Protein AF-A0A8J8W7G2-F1 (afdb_monomer_lite)

Radius of gyration: 25.81 Å; chains: 1; bounding box: 70×53×66 Å

Structure (mmCIF, N/CA/C/O backbone):
data_AF-A0A8J8W7G2-F1
#
_entry.id   AF-A0A8J8W7G2-F1
#
loop_
_atom_site.group_PDB
_atom_site.id
_atom_site.type_symbol
_atom_site.label_atom_id
_atom_site.label_alt_id
_atom_site.label_comp_id
_atom_site.label_asym_id
_atom_site.label_entity_id
_atom_site.label_seq_id
_atom_site.pdbx_PDB_ins_code
_atom_site.Cartn_x
_atom_site.Cartn_y
_atom_site.Cartn_z
_atom_site.occupancy
_atom_site.B_iso_or_equiv
_atom_site.auth_seq_id
_atom_site.auth_comp_id
_atom_site.auth_asym_id
_atom_site.auth_atom_id
_atom_site.pdbx_PDB_model_num
ATOM 1 N N . MET A 1 1 ? 2.367 -12.944 -8.851 1.00 74.00 1 MET A N 1
ATOM 2 C CA . MET A 1 1 ? 1.085 -13.677 -8.717 1.00 74.00 1 MET A CA 1
ATOM 3 C C . MET A 1 1 ? 1.177 -14.936 -7.858 1.00 74.00 1 MET A C 1
ATOM 5 O O . MET A 1 1 ? 0.351 -15.064 -6.970 1.00 74.00 1 MET A O 1
ATOM 9 N N . LEU A 1 2 ? 2.160 -15.832 -8.033 1.00 81.75 2 LEU A N 1
ATOM 10 C CA . LEU A 1 2 ? 2.243 -17.061 -7.218 1.00 81.75 2 LEU A CA 1
ATOM 11 C C . LEU A 1 2 ? 2.314 -16.793 -5.704 1.00 81.75 2 LEU A C 1
ATOM 13 O O . LEU A 1 2 ? 1.521 -17.356 -4.965 1.00 81.75 2 LEU A O 1
ATOM 17 N N . ARG A 1 3 ? 3.174 -15.864 -5.251 1.00 79.56 3 ARG A N 1
ATOM 18 C CA . ARG A 1 3 ? 3.248 -15.454 -3.830 1.00 79.56 3 ARG A CA 1
ATOM 19 C C . ARG A 1 3 ? 1.900 -14.967 -3.283 1.00 79.56 3 ARG A C 1
ATOM 21 O O . ARG A 1 3 ? 1.557 -15.299 -2.156 1.00 79.56 3 ARG A O 1
ATOM 28 N N . TYR A 1 4 ? 1.148 -14.224 -4.096 1.00 82.62 4 TYR A N 1
ATOM 29 C CA . TYR A 1 4 ? -0.191 -13.751 -3.748 1.00 82.62 4 TYR A CA 1
ATOM 30 C C . TYR A 1 4 ? -1.181 -14.914 -3.638 1.00 82.62 4 TYR A C 1
ATOM 32 O O . TYR A 1 4 ? -1.812 -15.071 -2.608 1.00 82.62 4 TYR A O 1
ATOM 40 N N . ILE A 1 5 ? -1.263 -15.793 -4.639 1.00 83.69 5 ILE A N 1
ATOM 41 C CA . ILE A 1 5 ? -2.170 -16.953 -4.603 1.00 83.69 5 ILE A CA 1
ATOM 42 C C . ILE A 1 5 ? -1.849 -17.871 -3.415 1.00 83.69 5 ILE A C 1
ATOM 44 O O . ILE A 1 5 ? -2.753 -18.277 -2.691 1.00 83.69 5 ILE A O 1
ATOM 48 N N . SER A 1 6 ? -0.567 -18.151 -3.169 1.00 83.19 6 SER A N 1
ATOM 49 C CA . SER A 1 6 ? -0.136 -18.976 -2.037 1.00 83.19 6 SER A CA 1
ATOM 50 C C . SER A 1 6 ? -0.456 -18.348 -0.682 1.00 83.19 6 SER A C 1
ATOM 52 O O . SER A 1 6 ? -0.625 -19.071 0.292 1.00 83.19 6 SER A O 1
ATOM 54 N N . SER A 1 7 ? -0.549 -17.019 -0.589 1.00 80.44 7 SER A N 1
ATOM 55 C CA . SER A 1 7 ? -0.945 -16.356 0.655 1.00 80.44 7 SER A CA 1
ATOM 56 C C . SER A 1 7 ? -2.459 -16.390 0.890 1.00 80.44 7 SER A C 1
ATOM 58 O O . SER A 1 7 ? -2.901 -16.152 2.015 1.00 80.44 7 SER A O 1
ATOM 60 N N . LEU A 1 8 ? -3.267 -16.738 -0.121 1.00 79.75 8 LEU A N 1
ATOM 61 C CA . LEU A 1 8 ? -4.722 -16.821 0.022 1.00 79.75 8 LEU A CA 1
ATOM 62 C C . LEU A 1 8 ? -5.191 -18.063 0.798 1.00 79.75 8 LEU A C 1
ATOM 64 O O . LEU A 1 8 ? -6.305 -18.088 1.314 1.00 79.75 8 LEU A O 1
ATOM 68 N N . THR A 1 9 ? -4.363 -19.100 0.934 1.00 77.50 9 THR A N 1
ATOM 69 C CA . THR A 1 9 ? -4.762 -20.339 1.628 1.00 77.50 9 THR A CA 1
ATOM 70 C C . THR A 1 9 ? -4.880 -20.174 3.143 1.00 77.50 9 THR A C 1
ATOM 72 O O . THR A 1 9 ? -5.393 -21.056 3.826 1.00 77.50 9 THR A O 1
ATOM 75 N N . ASN A 1 10 ? -4.397 -19.057 3.684 1.00 70.56 10 ASN A N 1
ATOM 76 C CA . ASN A 1 10 ? -4.404 -18.759 5.109 1.00 70.56 10 ASN A CA 1
ATOM 77 C C . ASN A 1 10 ? -4.874 -17.326 5.405 1.00 70.56 10 ASN A C 1
ATOM 79 O O . ASN A 1 10 ? -4.414 -16.752 6.385 1.00 70.56 10 ASN A O 1
ATOM 83 N N . VAL A 1 11 ? -5.750 -16.734 4.564 1.00 63.06 11 VAL A N 1
ATOM 84 C CA . VAL A 1 11 ? -6.289 -15.353 4.733 1.00 63.06 11 VAL A CA 1
ATOM 85 C C . VAL A 1 11 ? -6.659 -15.097 6.178 1.00 63.06 11 VAL A C 1
ATOM 87 O O . VAL A 1 11 ? -5.979 -14.301 6.796 1.00 63.06 11 VAL A O 1
ATOM 90 N N . ASP A 1 12 ? -7.528 -15.918 6.758 1.00 63.03 12 ASP A N 1
ATOM 91 C CA . ASP A 1 12 ? -8.027 -15.693 8.118 1.00 63.03 12 ASP A CA 1
ATOM 92 C C . ASP A 1 12 ? -7.066 -16.136 9.239 1.00 63.03 12 ASP A C 1
ATOM 94 O O . ASP A 1 12 ? -7.442 -16.145 10.408 1.00 63.03 12 ASP A O 1
ATOM 98 N N . SER A 1 13 ? -5.847 -16.601 8.931 1.00 70.31 13 SER A N 1
ATOM 99 C CA . SER A 1 13 ? -4.990 -17.226 9.947 1.00 70.31 13 SER A CA 1
ATOM 100 C C . SER A 1 13 ? -4.319 -16.236 10.892 1.00 70.31 13 SER A C 1
ATOM 102 O O . SER A 1 13 ? -3.787 -16.658 11.914 1.00 70.31 13 SER A O 1
ATOM 104 N N . LEU A 1 14 ? -4.268 -14.942 10.553 1.00 71.19 14 LEU A N 1
ATOM 105 C CA . LEU A 1 14 ? -3.536 -13.969 11.366 1.00 71.19 14 LEU A CA 1
ATOM 106 C C . LEU A 1 14 ? -4.230 -13.710 12.714 1.00 71.19 14 LEU A C 1
ATOM 108 O O . LEU A 1 14 ? -3.537 -13.440 13.693 1.00 71.19 14 LEU A O 1
ATOM 112 N N . PHE A 1 15 ? -5.558 -13.857 12.749 1.00 67.31 15 PHE A N 1
ATOM 113 C CA . PHE A 1 15 ? -6.417 -13.642 13.919 1.00 67.31 15 PHE A CA 1
ATOM 114 C C . PHE A 1 15 ? -7.232 -14.890 14.320 1.00 67.31 15 PHE A C 1
ATOM 116 O O . PHE A 1 15 ? -8.114 -14.784 15.161 1.00 67.31 15 PHE A O 1
ATOM 123 N N . LYS A 1 16 ? -6.972 -16.064 13.716 1.00 61.66 16 LYS A N 1
ATOM 124 C CA . LYS A 1 16 ? -7.722 -17.318 13.966 1.00 61.66 16 LYS A CA 1
ATOM 125 C C . LYS A 1 16 ? -7.473 -17.940 15.336 1.00 61.66 16 LYS A C 1
ATOM 127 O O . LYS A 1 16 ? -8.330 -18.663 15.832 1.00 61.66 16 LYS A O 1
ATOM 132 N N . ASP A 1 17 ? -6.300 -17.698 15.906 1.00 58.44 17 ASP A N 1
ATOM 133 C CA . ASP A 1 17 ? -5.993 -18.130 17.261 1.00 58.44 17 ASP A CA 1
ATOM 134 C C . ASP A 1 17 ? -6.433 -16.988 18.184 1.00 58.44 17 ASP A C 1
ATOM 136 O O . ASP A 1 17 ? -5.733 -15.982 18.285 1.00 58.44 17 ASP A O 1
ATOM 140 N N . ASP A 1 18 ? -7.609 -17.127 18.806 1.00 55.50 18 ASP A N 1
ATOM 141 C CA . ASP A 1 18 ? -8.331 -16.145 19.648 1.00 55.50 18 ASP A CA 1
ATOM 142 C C . ASP A 1 18 ? -7.548 -15.587 20.868 1.00 55.50 18 ASP A C 1
ATOM 144 O O . ASP A 1 18 ? -8.139 -15.090 21.828 1.00 55.50 18 ASP A O 1
ATOM 148 N N . GLN A 1 19 ? -6.218 -15.687 20.899 1.00 59.00 19 GLN A N 1
ATOM 149 C CA . GLN A 1 19 ? -5.414 -15.424 22.088 1.00 59.00 19 GLN A CA 1
ATOM 150 C C . GLN A 1 19 ? -4.416 -14.276 21.955 1.00 59.00 19 GLN A C 1
ATOM 152 O O . GLN A 1 19 ? -4.091 -13.684 22.983 1.00 59.00 19 GLN A O 1
ATOM 157 N N . GLU A 1 20 ? -3.964 -13.890 20.754 1.00 76.62 20 GLU A N 1
ATOM 158 C CA . GLU A 1 20 ? -2.945 -12.836 20.644 1.00 76.62 20 GLU A CA 1
ATOM 159 C C . GLU A 1 20 ? -3.136 -11.895 19.452 1.00 76.62 20 GLU A C 1
ATOM 161 O O . GLU A 1 20 ? -3.250 -12.294 18.294 1.00 76.62 20 GLU A O 1
ATOM 166 N N . VAL A 1 21 ? -3.098 -10.597 19.752 1.00 84.12 21 VAL A N 1
ATOM 167 C CA . VAL A 1 21 ? -3.022 -9.529 18.755 1.00 84.12 21 VAL A CA 1
ATOM 168 C C . VAL A 1 21 ? -1.706 -9.683 17.986 1.00 84.12 21 VAL A C 1
ATOM 170 O O . VAL A 1 21 ? -0.649 -9.755 18.619 1.00 84.12 21 VAL A O 1
ATOM 173 N N . PRO A 1 22 ? -1.707 -9.704 16.639 1.00 88.75 22 PRO A N 1
ATOM 174 C CA . PRO A 1 22 ? -0.470 -9.853 15.889 1.00 88.75 22 PRO A CA 1
ATOM 175 C C . PRO A 1 22 ? 0.461 -8.668 16.152 1.00 88.75 22 PRO A C 1
ATOM 177 O O . PRO A 1 22 ? 0.031 -7.515 16.248 1.00 88.75 22 PRO A O 1
ATOM 180 N N . SER A 1 23 ? 1.764 -8.943 16.212 1.00 90.81 23 SER A N 1
ATOM 181 C CA . SER A 1 23 ? 2.759 -7.875 16.199 1.00 90.81 23 SER A CA 1
ATOM 182 C C . SER A 1 23 ? 2.694 -7.115 14.874 1.00 90.81 23 SER A C 1
ATOM 184 O O . SER A 1 23 ? 2.345 -7.672 13.830 1.00 90.81 23 SER A O 1
ATOM 186 N N . ILE A 1 24 ? 3.100 -5.846 14.886 1.00 91.69 24 ILE A N 1
ATOM 187 C CA . ILE A 1 24 ? 3.126 -5.003 13.678 1.00 91.69 24 ILE A CA 1
ATOM 188 C C . ILE A 1 24 ? 3.994 -5.630 12.581 1.00 91.69 24 ILE A C 1
ATOM 190 O O . ILE A 1 24 ? 3.642 -5.587 11.408 1.00 91.69 24 ILE A O 1
ATOM 194 N N . LYS A 1 25 ? 5.103 -6.277 12.959 1.00 91.00 25 LYS A N 1
ATOM 195 C CA . LYS A 1 25 ? 5.962 -7.000 12.016 1.00 91.00 25 LYS A CA 1
ATOM 196 C C . LYS A 1 25 ? 5.215 -8.157 11.342 1.00 91.00 25 LYS A C 1
ATOM 198 O O . LYS A 1 25 ? 5.227 -8.244 10.119 1.00 91.00 25 LYS A O 1
ATOM 203 N N . LYS A 1 26 ? 4.525 -8.999 12.123 1.00 88.94 26 LYS A N 1
ATOM 204 C CA . LYS A 1 26 ? 3.733 -10.127 11.600 1.00 88.94 26 LYS A CA 1
ATOM 205 C C . LYS A 1 26 ? 2.594 -9.633 10.701 1.00 88.94 26 LYS A C 1
ATOM 207 O O . LYS A 1 26 ? 2.321 -10.234 9.664 1.00 88.94 26 LYS A O 1
ATOM 212 N N . TYR A 1 27 ? 1.965 -8.514 11.070 1.00 90.56 27 TYR A N 1
ATOM 213 C CA . TYR A 1 27 ? 0.969 -7.841 10.238 1.00 90.56 27 TYR A CA 1
ATOM 214 C C . TYR A 1 27 ? 1.554 -7.405 8.885 1.00 90.56 27 TYR A C 1
ATOM 216 O O . TYR A 1 27 ? 0.960 -7.681 7.844 1.00 90.56 27 TYR A O 1
ATOM 224 N N . TRP A 1 28 ? 2.744 -6.796 8.870 1.00 89.62 28 TRP A N 1
ATOM 225 C CA . TRP A 1 28 ? 3.383 -6.370 7.623 1.00 89.62 28 TRP A CA 1
ATOM 226 C C . TRP A 1 28 ? 3.789 -7.522 6.715 1.00 89.62 28 TRP A C 1
ATOM 228 O O . TRP A 1 28 ? 3.469 -7.494 5.527 1.00 89.62 28 TRP A O 1
ATOM 238 N N . GLU A 1 29 ? 4.415 -8.559 7.269 1.00 86.06 29 GLU A N 1
ATOM 239 C CA . GLU A 1 29 ? 4.773 -9.770 6.521 1.00 86.06 29 GLU A CA 1
ATOM 240 C C . GLU A 1 29 ? 3.536 -10.394 5.854 1.00 86.06 29 GLU A C 1
ATOM 242 O O . GLU A 1 29 ? 3.587 -10.846 4.705 1.00 86.06 29 GLU A O 1
ATOM 247 N N . ARG A 1 30 ? 2.391 -10.357 6.551 1.00 84.25 30 ARG A N 1
ATOM 248 C CA . ARG A 1 30 ? 1.102 -10.796 6.016 1.00 84.25 30 ARG A CA 1
ATOM 249 C C . ARG A 1 30 ? 0.599 -9.891 4.891 1.00 84.25 30 ARG A C 1
ATOM 251 O O . ARG A 1 30 ? 0.215 -10.405 3.837 1.00 84.25 30 ARG A O 1
ATOM 258 N N . ARG A 1 31 ? 0.575 -8.570 5.098 1.00 85.19 31 ARG A N 1
ATOM 259 C CA . ARG A 1 31 ? 0.054 -7.611 4.107 1.00 85.19 31 ARG A CA 1
ATOM 260 C C . ARG A 1 31 ? 0.871 -7.617 2.826 1.00 85.19 31 ARG A C 1
ATOM 262 O O . ARG A 1 31 ? 0.284 -7.637 1.754 1.00 85.19 31 ARG A O 1
ATOM 269 N N . GLU A 1 32 ? 2.195 -7.701 2.914 1.00 82.50 32 GLU A N 1
ATOM 270 C CA . GLU A 1 32 ? 3.053 -7.788 1.729 1.00 82.50 32 GLU A CA 1
ATOM 271 C C . GLU A 1 32 ? 2.744 -9.042 0.890 1.00 82.50 32 GLU A C 1
ATOM 273 O O . GLU A 1 32 ? 2.717 -8.990 -0.338 1.00 82.50 32 GLU A O 1
ATOM 278 N N . ALA A 1 33 ? 2.455 -10.174 1.540 1.00 77.56 33 ALA A N 1
ATOM 279 C CA . ALA A 1 33 ? 2.127 -11.420 0.850 1.00 77.56 33 ALA A CA 1
ATOM 280 C C . ALA A 1 33 ? 0.705 -11.437 0.262 1.00 77.56 33 ALA A C 1
ATOM 282 O O . ALA A 1 33 ? 0.481 -12.050 -0.782 1.00 77.56 33 ALA A O 1
ATOM 283 N N . THR A 1 34 ? -0.257 -10.788 0.921 1.00 73.94 34 THR A N 1
ATOM 284 C CA . THR A 1 34 ? -1.682 -10.726 0.520 1.00 73.94 34 THR A CA 1
ATOM 285 C C . THR A 1 34 ? -2.008 -9.502 -0.336 1.00 73.94 34 THR A C 1
ATOM 287 O O . THR A 1 34 ? -3.167 -9.228 -0.650 1.00 73.94 34 THR A O 1
ATOM 290 N N . ALA A 1 35 ? -0.980 -8.772 -0.760 1.00 70.81 35 ALA A N 1
ATOM 291 C CA . ALA A 1 35 ? -1.127 -7.550 -1.516 1.00 70.81 35 ALA A CA 1
ATOM 292 C C . ALA A 1 35 ? -1.608 -7.794 -2.952 1.00 70.81 35 ALA A C 1
ATOM 294 O O . ALA A 1 35 ? -0.829 -8.119 -3.852 1.00 70.81 35 ALA A O 1
ATOM 295 N N . GLY A 1 36 ? -2.898 -7.547 -3.197 1.00 83.81 36 GLY A N 1
ATOM 296 C CA . GLY A 1 36 ? -3.446 -7.461 -4.554 1.00 83.81 36 GLY A CA 1
ATOM 297 C C . GLY A 1 36 ? -2.798 -6.343 -5.385 1.00 83.81 36 GLY A C 1
ATOM 298 O O . GLY A 1 36 ? -2.762 -6.438 -6.611 1.00 83.81 36 GLY A O 1
ATOM 299 N N . ALA A 1 37 ? -2.212 -5.330 -4.735 1.00 88.69 37 ALA A N 1
ATOM 300 C CA . ALA A 1 37 ? -1.518 -4.225 -5.394 1.00 88.69 37 ALA A CA 1
ATOM 301 C C . ALA A 1 37 ? -0.353 -4.702 -6.278 1.00 88.69 37 ALA A C 1
ATOM 303 O O . ALA A 1 37 ? -0.220 -4.233 -7.403 1.00 88.69 37 ALA A O 1
ATOM 304 N N . PHE A 1 38 ? 0.424 -5.708 -5.854 1.00 89.25 38 PHE A N 1
ATOM 305 C CA . PHE A 1 38 ? 1.467 -6.290 -6.710 1.00 89.25 38 PHE A CA 1
ATOM 306 C C . PHE A 1 38 ? 0.901 -6.958 -7.967 1.00 89.25 38 PHE A C 1
ATOM 308 O O . PHE A 1 38 ? 1.566 -6.978 -9.002 1.00 89.25 38 PHE A O 1
ATOM 315 N N . CYS A 1 39 ? -0.317 -7.506 -7.904 1.00 90.62 39 CYS A N 1
ATOM 316 C CA . CYS A 1 39 ? -0.973 -8.053 -9.089 1.00 90.62 39 CYS A CA 1
ATOM 317 C C . CYS A 1 39 ? -1.369 -6.936 -10.060 1.00 90.62 39 CYS A C 1
ATOM 319 O O . CYS A 1 39 ? -1.166 -7.101 -11.256 1.00 90.62 39 CYS A O 1
ATOM 321 N N . VAL A 1 40 ? -1.849 -5.793 -9.557 1.00 92.50 40 VAL A N 1
ATOM 322 C CA . VAL A 1 40 ? -2.142 -4.606 -10.380 1.00 92.50 40 VAL A CA 1
ATOM 323 C C . VAL A 1 40 ? -0.860 -4.045 -10.998 1.00 92.50 40 VAL A C 1
ATOM 325 O O . VAL A 1 40 ? -0.793 -3.876 -12.212 1.00 92.50 40 VAL A O 1
ATOM 328 N N . ILE A 1 41 ? 0.195 -3.859 -10.202 1.00 93.44 41 ILE A N 1
ATOM 329 C CA . ILE A 1 41 ? 1.504 -3.373 -10.670 1.00 93.44 41 ILE A CA 1
ATOM 330 C C . ILE A 1 41 ? 2.067 -4.275 -11.777 1.00 93.44 41 ILE A C 1
ATOM 332 O O . ILE A 1 41 ? 2.587 -3.782 -12.774 1.00 93.44 41 ILE A O 1
ATOM 336 N N . ALA A 1 42 ? 1.904 -5.596 -11.663 1.00 92.69 42 ALA A N 1
ATOM 337 C CA . ALA A 1 42 ? 2.353 -6.539 -12.687 1.00 92.69 42 ALA A CA 1
ATOM 338 C C . ALA A 1 42 ? 1.641 -6.372 -14.045 1.00 92.69 42 ALA A C 1
ATOM 340 O O . ALA A 1 42 ? 2.146 -6.867 -15.050 1.00 92.69 42 ALA A O 1
ATOM 341 N N . THR A 1 43 ? 0.499 -5.675 -14.097 1.00 94.88 43 THR A N 1
ATOM 342 C CA . THR A 1 43 ? -0.228 -5.372 -15.344 1.00 94.88 43 THR A CA 1
ATOM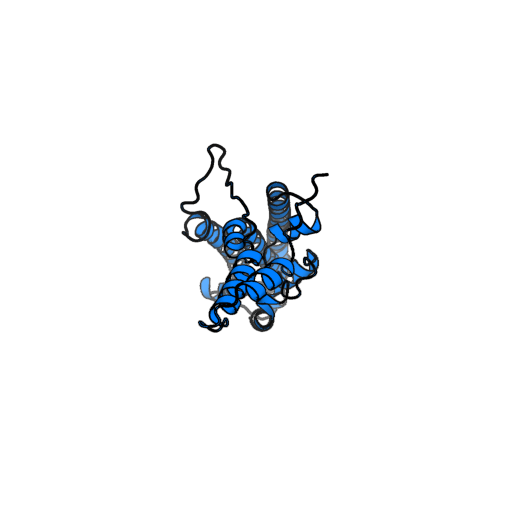 343 C C . THR A 1 43 ? 0.185 -4.053 -15.999 1.00 94.88 43 THR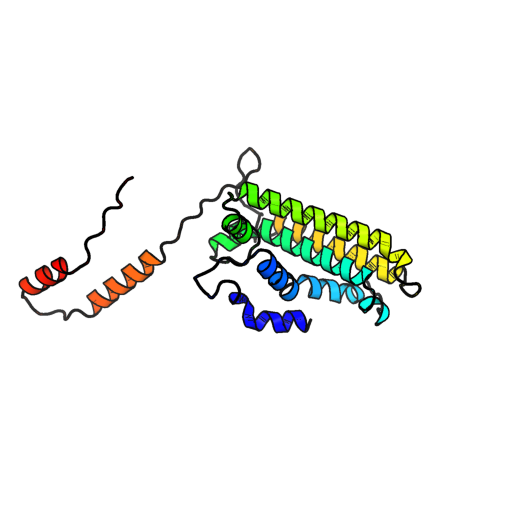 A C 1
ATOM 345 O O . THR A 1 43 ? -0.216 -3.798 -17.133 1.00 94.88 43 THR A O 1
ATOM 348 N N . ILE A 1 44 ? 1.020 -3.236 -15.343 1.00 96.50 44 ILE A N 1
ATOM 349 C CA . ILE A 1 44 ? 1.484 -1.944 -15.875 1.00 96.50 44 ILE A CA 1
ATOM 350 C C . ILE A 1 44 ? 2.099 -2.068 -17.279 1.00 96.50 44 ILE A C 1
ATOM 352 O O . ILE A 1 44 ? 1.713 -1.278 -18.139 1.00 96.50 44 ILE A O 1
ATOM 356 N N . PRO A 1 45 ? 2.987 -3.040 -17.579 1.00 95.62 45 PRO A N 1
ATOM 357 C CA . PRO A 1 45 ? 3.562 -3.154 -18.920 1.00 95.62 45 PRO A CA 1
ATOM 358 C C . PRO A 1 45 ? 2.497 -3.266 -20.015 1.00 95.62 45 PRO A C 1
ATOM 360 O O . PRO A 1 45 ? 2.553 -2.570 -21.024 1.00 95.62 45 PRO A O 1
ATOM 363 N N . PHE A 1 46 ? 1.456 -4.060 -19.754 1.00 95.75 46 PHE A N 1
ATOM 364 C CA . PHE A 1 46 ? 0.316 -4.204 -20.652 1.00 95.75 46 PHE A CA 1
ATOM 365 C C . PHE A 1 46 ? -0.505 -2.911 -20.754 1.00 95.75 46 PHE A C 1
ATOM 367 O O . PHE A 1 46 ? -0.824 -2.476 -21.857 1.00 95.75 46 PHE A O 1
ATOM 374 N N . ALA A 1 47 ? -0.816 -2.272 -19.622 1.00 95.75 47 ALA A N 1
ATOM 375 C CA . ALA A 1 47 ? -1.631 -1.055 -19.587 1.00 95.75 47 ALA A CA 1
ATOM 376 C C . ALA A 1 47 ? -0.973 0.139 -20.304 1.00 95.75 47 ALA A C 1
ATOM 378 O O . ALA A 1 47 ? -1.673 0.955 -20.901 1.00 95.75 47 ALA A O 1
ATOM 379 N N . TYR A 1 48 ? 0.359 0.231 -20.268 1.00 96.38 48 TYR A N 1
ATOM 380 C CA . TYR A 1 48 ? 1.126 1.313 -20.898 1.00 96.38 48 TYR A CA 1
ATOM 381 C C . TYR A 1 48 ? 1.753 0.917 -22.242 1.00 96.38 48 TYR A C 1
ATOM 383 O O . TYR A 1 48 ? 2.424 1.745 -22.857 1.00 96.38 48 TYR A O 1
ATOM 391 N N . GLY A 1 49 ? 1.540 -0.317 -22.710 1.00 96.44 49 GLY A N 1
ATOM 392 C CA . GLY A 1 49 ? 2.056 -0.798 -23.993 1.00 96.44 49 GLY A CA 1
ATOM 393 C C . GLY A 1 49 ? 3.584 -0.836 -24.064 1.00 96.44 49 GLY A C 1
ATOM 394 O O . GLY A 1 49 ? 4.153 -0.460 -25.087 1.00 96.44 49 GLY A O 1
ATOM 395 N N . VAL A 1 50 ? 4.247 -1.246 -22.979 1.00 96.06 50 VAL A N 1
ATOM 396 C CA . VAL A 1 50 ? 5.706 -1.410 -22.927 1.00 96.06 50 VAL A CA 1
ATOM 397 C C . VAL A 1 50 ? 6.079 -2.872 -22.732 1.00 96.06 50 VAL A C 1
ATOM 399 O O . VAL A 1 50 ? 5.470 -3.581 -21.932 1.00 96.06 50 VAL A O 1
ATOM 402 N N . ASP A 1 51 ? 7.126 -3.304 -23.427 1.00 93.69 51 ASP A N 1
ATOM 403 C CA . ASP A 1 51 ? 7.720 -4.617 -23.216 1.00 93.69 51 ASP A CA 1
ATOM 404 C C . ASP A 1 51 ? 8.731 -4.563 -22.070 1.00 93.69 51 ASP A C 1
ATOM 406 O O . ASP A 1 51 ? 9.490 -3.603 -21.918 1.00 93.69 51 ASP A O 1
ATOM 410 N N . VAL A 1 52 ? 8.738 -5.616 -21.258 1.00 92.50 52 VAL A N 1
ATOM 411 C CA . VAL A 1 52 ? 9.661 -5.773 -20.134 1.00 92.50 52 VAL A CA 1
ATOM 412 C C . VAL A 1 52 ? 10.427 -7.075 -20.277 1.00 92.50 52 VAL A C 1
ATOM 414 O O . VAL A 1 52 ? 9.864 -8.109 -20.634 1.00 92.50 52 VAL A O 1
ATOM 417 N N . ASP A 1 53 ? 11.717 -7.029 -19.970 1.00 89.62 53 ASP A N 1
ATOM 418 C CA . ASP A 1 53 ? 12.562 -8.212 -19.881 1.00 89.62 53 ASP A CA 1
ATOM 419 C C . ASP A 1 53 ? 12.880 -8.551 -18.416 1.00 89.62 53 ASP A C 1
ATOM 421 O O . ASP A 1 53 ? 12.466 -7.869 -17.473 1.00 89.62 53 ASP A O 1
ATOM 425 N N . LYS A 1 54 ? 13.634 -9.634 -18.215 1.00 88.50 54 LYS A N 1
ATOM 426 C CA . LYS A 1 54 ? 14.003 -10.101 -16.878 1.00 88.50 54 LYS A CA 1
ATOM 427 C C . LYS A 1 54 ? 14.838 -9.080 -16.089 1.00 88.50 54 LYS A C 1
ATOM 429 O O . LYS A 1 54 ? 14.704 -9.021 -14.872 1.00 88.50 54 LYS A O 1
ATOM 434 N N . SER A 1 55 ? 15.644 -8.248 -16.754 1.00 88.75 55 SER A N 1
ATOM 435 C CA . SER A 1 55 ? 16.493 -7.254 -16.083 1.00 88.75 55 SER A CA 1
ATOM 436 C C . SER A 1 55 ? 15.676 -6.203 -15.328 1.00 88.75 55 SER A C 1
ATOM 438 O O . SER A 1 55 ? 16.135 -5.696 -14.309 1.00 88.75 55 SER A O 1
ATOM 440 N N . VAL A 1 56 ? 14.438 -5.935 -15.760 1.00 91.69 56 VAL A N 1
ATOM 441 C CA . VAL A 1 56 ? 13.498 -5.059 -15.043 1.00 91.69 56 VAL A CA 1
ATOM 442 C C . VAL A 1 56 ? 13.064 -5.683 -13.716 1.00 91.69 56 VAL A C 1
ATOM 444 O O . VAL A 1 56 ? 13.009 -4.996 -12.701 1.00 91.69 56 VAL A O 1
ATOM 447 N N . TYR A 1 57 ? 12.773 -6.986 -13.717 1.00 87.44 57 TYR A N 1
ATOM 448 C CA . TYR A 1 57 ? 12.358 -7.730 -12.523 1.00 87.44 57 TYR A CA 1
ATOM 449 C C . TYR A 1 57 ? 13.502 -7.962 -11.541 1.00 87.44 57 TYR A C 1
ATOM 451 O O . TYR A 1 57 ? 13.283 -7.930 -10.333 1.00 87.44 57 TYR A O 1
ATOM 459 N N . ASP A 1 58 ? 14.707 -8.182 -12.061 1.00 90.56 58 ASP A N 1
ATOM 460 C CA . ASP A 1 58 ? 15.907 -8.396 -11.255 1.00 90.56 58 ASP A CA 1
ATOM 461 C C . ASP A 1 58 ? 16.484 -7.063 -10.718 1.00 90.56 58 ASP A C 1
ATOM 463 O O . ASP A 1 58 ? 17.406 -7.076 -9.901 1.00 90.56 58 ASP A O 1
ATOM 467 N N . ASN A 1 59 ? 15.948 -5.906 -11.138 1.00 93.69 59 ASN A N 1
ATOM 468 C CA . ASN A 1 59 ? 16.395 -4.594 -10.675 1.00 93.69 59 ASN A CA 1
ATOM 469 C C . ASN A 1 59 ? 15.867 -4.293 -9.252 1.00 93.69 59 ASN A C 1
ATOM 471 O O . ASN A 1 59 ? 14.659 -4.119 -9.059 1.00 93.69 59 ASN A O 1
ATOM 475 N N . PRO A 1 60 ? 16.752 -4.146 -8.248 1.00 94.94 60 PRO A N 1
ATOM 476 C CA . PRO A 1 60 ? 16.335 -3.941 -6.862 1.00 94.94 60 PRO A CA 1
ATOM 477 C C . PRO A 1 60 ? 15.653 -2.587 -6.629 1.00 94.94 60 PRO A C 1
ATOM 479 O O . PRO A 1 60 ? 14.739 -2.497 -5.815 1.00 94.94 60 PRO A O 1
ATOM 482 N N . VAL A 1 61 ? 16.040 -1.532 -7.353 1.00 96.44 61 VAL A N 1
ATOM 483 C CA . VAL A 1 61 ? 15.408 -0.208 -7.221 1.00 96.44 61 VAL A CA 1
ATOM 484 C C . VAL A 1 61 ? 13.983 -0.237 -7.769 1.00 96.44 61 VAL A C 1
ATOM 486 O O . VAL A 1 61 ? 13.082 0.372 -7.192 1.00 96.44 61 VAL A O 1
ATOM 489 N N . MET A 1 62 ? 13.764 -0.996 -8.843 1.00 95.44 62 MET A N 1
ATOM 490 C CA . MET A 1 62 ? 12.431 -1.232 -9.384 1.00 95.44 62 MET A CA 1
ATOM 491 C C . MET A 1 62 ? 11.557 -2.022 -8.396 1.00 95.44 62 MET A C 1
ATOM 493 O O . MET A 1 62 ? 10.403 -1.660 -8.167 1.00 95.44 62 MET A O 1
ATOM 497 N N . TYR A 1 63 ? 12.116 -3.044 -7.740 1.00 94.25 63 TYR A N 1
ATOM 498 C CA . TYR A 1 63 ? 11.412 -3.757 -6.673 1.00 94.25 63 TYR A CA 1
ATOM 499 C C . TYR A 1 63 ? 11.013 -2.832 -5.515 1.00 94.25 63 TYR A C 1
ATOM 501 O O . TYR A 1 63 ? 9.863 -2.872 -5.074 1.00 94.25 63 TYR A O 1
ATOM 509 N N . GLU A 1 64 ? 11.920 -1.965 -5.052 1.00 96.00 64 GLU A N 1
ATOM 510 C CA . GLU A 1 64 ? 11.617 -1.004 -3.986 1.00 96.00 64 GLU A CA 1
ATOM 511 C C . GLU A 1 64 ? 10.524 -0.009 -4.392 1.00 96.00 64 GLU A C 1
ATOM 513 O O . GLU A 1 64 ? 9.628 0.259 -3.588 1.00 96.00 64 GLU A O 1
ATOM 518 N N . LEU A 1 65 ? 10.519 0.464 -5.647 1.00 96.38 65 LEU A N 1
ATOM 519 C CA . LEU A 1 65 ? 9.433 1.292 -6.182 1.00 96.38 65 LEU A CA 1
ATOM 520 C C . LEU A 1 65 ? 8.079 0.582 -6.019 1.00 96.38 65 LEU A C 1
ATOM 522 O O . LEU A 1 65 ? 7.133 1.151 -5.469 1.00 96.38 65 LEU A O 1
ATOM 526 N N . TRP A 1 66 ? 7.987 -0.674 -6.464 1.00 95.12 66 TRP A N 1
ATOM 527 C CA . TRP A 1 66 ? 6.753 -1.457 -6.386 1.00 95.12 66 TRP A CA 1
ATOM 528 C C . TRP A 1 66 ? 6.337 -1.748 -4.947 1.00 95.12 66 TRP A C 1
ATOM 530 O O . TRP A 1 66 ? 5.154 -1.660 -4.615 1.00 95.12 66 TRP A O 1
ATOM 540 N N . ARG A 1 67 ? 7.303 -2.081 -4.085 1.00 94.31 67 ARG A N 1
ATOM 541 C CA . ARG A 1 67 ? 7.064 -2.364 -2.670 1.00 94.31 67 ARG A CA 1
ATOM 542 C C . ARG A 1 67 ? 6.504 -1.135 -1.964 1.00 94.31 67 ARG A C 1
ATOM 544 O O . ARG A 1 67 ? 5.477 -1.251 -1.300 1.00 94.31 67 ARG A O 1
ATOM 551 N N . HIS A 1 68 ? 7.117 0.032 -2.157 1.00 95.56 68 HIS A N 1
ATOM 552 C CA . HIS A 1 68 ? 6.642 1.288 -1.584 1.00 95.56 68 HIS A CA 1
ATOM 553 C C . HIS A 1 68 ? 5.254 1.678 -2.108 1.00 95.56 68 HIS A C 1
ATOM 555 O O . HIS A 1 68 ? 4.381 2.041 -1.319 1.00 95.56 68 HIS A O 1
ATOM 561 N N . ALA A 1 69 ? 5.003 1.534 -3.414 1.00 95.31 69 ALA A N 1
ATOM 562 C CA . ALA A 1 69 ? 3.684 1.788 -3.999 1.00 95.31 69 ALA A CA 1
ATOM 563 C C . ALA A 1 69 ? 2.607 0.856 -3.418 1.00 95.31 69 ALA A C 1
ATOM 565 O O . ALA A 1 69 ? 1.533 1.305 -3.017 1.00 95.31 69 ALA A O 1
ATOM 566 N N . SER A 1 70 ? 2.912 -0.439 -3.311 1.00 93.94 70 SER A N 1
ATOM 567 C CA . SER A 1 70 ? 2.027 -1.437 -2.710 1.00 93.94 70 SER A CA 1
ATOM 568 C C . SER A 1 70 ? 1.726 -1.114 -1.243 1.00 93.94 70 SER A C 1
ATOM 570 O O . SER A 1 70 ? 0.559 -1.054 -0.851 1.00 93.94 70 SER A O 1
ATOM 572 N N . SER A 1 71 ? 2.748 -0.838 -0.427 1.00 93.94 71 SER A N 1
ATOM 573 C CA . SER A 1 71 ? 2.567 -0.445 0.976 1.00 93.94 71 SER A CA 1
ATOM 574 C C . SER A 1 71 ? 1.723 0.821 1.110 1.00 93.94 71 SER A C 1
ATOM 576 O O . SER A 1 71 ? 0.823 0.867 1.948 1.00 93.94 71 SER A O 1
ATOM 578 N N . PHE A 1 72 ? 1.953 1.824 0.256 1.00 94.75 72 PHE A N 1
ATOM 579 C CA . PHE A 1 72 ? 1.175 3.061 0.243 1.00 94.75 72 PHE A CA 1
ATOM 580 C C . PHE A 1 72 ? -0.317 2.793 0.008 1.00 94.75 72 PHE A C 1
ATOM 582 O O . PHE A 1 72 ? -1.174 3.300 0.739 1.00 94.75 72 PHE A O 1
ATOM 589 N N . VAL A 1 73 ? -0.629 1.957 -0.986 1.00 94.50 73 VAL A N 1
ATOM 590 C CA . VAL A 1 73 ? -1.994 1.511 -1.292 1.00 94.50 73 VAL A CA 1
ATOM 591 C C . VAL A 1 73 ? -2.592 0.788 -0.082 1.00 94.50 73 VAL A C 1
ATOM 593 O O . VAL A 1 73 ? -3.700 1.104 0.341 1.00 94.50 73 VAL A O 1
ATOM 596 N N . HIS A 1 74 ? -1.858 -0.134 0.536 1.00 93.12 74 HIS A N 1
ATOM 597 C CA . HIS A 1 74 ? -2.369 -0.911 1.665 1.00 93.12 74 HIS A CA 1
ATOM 598 C C . HIS A 1 74 ? -2.631 -0.084 2.920 1.00 93.12 74 HIS A C 1
ATOM 600 O O . HIS A 1 74 ? -3.709 -0.203 3.497 1.00 93.12 74 HIS A O 1
ATOM 606 N N . ILE A 1 75 ? -1.690 0.772 3.316 1.00 95.38 75 ILE A N 1
ATOM 607 C CA . ILE A 1 75 ? -1.853 1.660 4.472 1.00 95.38 75 ILE A CA 1
ATOM 608 C C . ILE A 1 75 ? -3.036 2.604 4.242 1.00 95.38 75 ILE A C 1
ATOM 610 O O . ILE A 1 75 ? -3.889 2.753 5.116 1.00 95.38 75 ILE A O 1
ATOM 614 N N . SER A 1 76 ? -3.123 3.209 3.052 1.00 95.06 76 SER A N 1
ATOM 615 C CA . SER A 1 76 ? -4.247 4.086 2.708 1.00 95.06 76 SER A CA 1
ATOM 616 C C . SER A 1 76 ? -5.575 3.336 2.761 1.00 95.06 76 SER A C 1
ATOM 618 O O . SER A 1 76 ? -6.554 3.852 3.297 1.00 95.06 76 SER A O 1
ATOM 620 N N . ASN A 1 77 ? -5.610 2.107 2.236 1.00 94.38 77 ASN A N 1
ATOM 621 C CA . ASN A 1 77 ? -6.803 1.275 2.269 1.00 94.38 77 ASN A CA 1
ATOM 622 C C . ASN A 1 77 ? -7.231 1.002 3.708 1.00 94.38 77 ASN A C 1
ATOM 624 O O . ASN A 1 77 ? -8.378 1.296 4.014 1.00 94.38 77 ASN A O 1
ATOM 628 N N . ASP A 1 78 ? -6.316 0.566 4.578 1.00 94.94 78 ASP A N 1
ATOM 629 C CA . ASP A 1 78 ? -6.602 0.291 5.991 1.00 94.94 78 ASP A CA 1
ATOM 630 C C . ASP A 1 78 ? -7.204 1.515 6.689 1.00 94.94 78 ASP A C 1
ATOM 632 O O . ASP A 1 78 ? -8.190 1.407 7.419 1.00 94.94 78 ASP A O 1
ATOM 636 N N . MET A 1 79 ? -6.653 2.703 6.431 1.00 94.94 79 MET A N 1
ATOM 637 C CA . MET A 1 79 ? -7.163 3.952 6.997 1.00 94.94 79 MET A CA 1
ATOM 638 C C . MET A 1 79 ? -8.573 4.290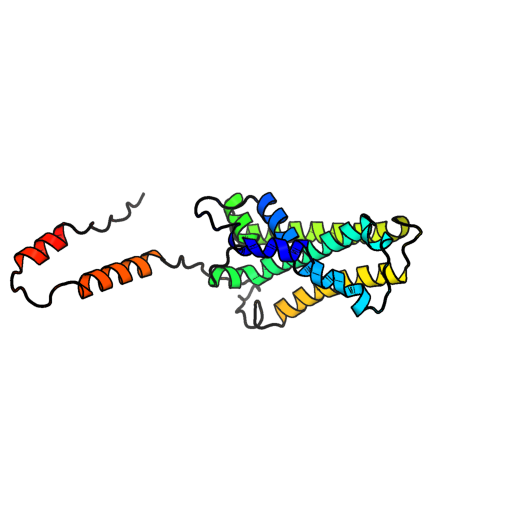 6.489 1.00 94.94 79 MET A C 1
ATOM 640 O O . MET A 1 79 ? -9.440 4.669 7.279 1.00 94.94 79 MET A O 1
ATOM 644 N N . PHE A 1 80 ? -8.832 4.154 5.184 1.00 93.44 80 PHE A N 1
ATOM 645 C CA . PHE A 1 80 ? -10.145 4.454 4.600 1.00 93.44 80 PHE A CA 1
ATOM 646 C C . PHE A 1 80 ? -11.204 3.405 4.951 1.00 93.44 80 PHE A C 1
ATOM 648 O O . PHE A 1 80 ? -12.376 3.746 5.138 1.00 93.44 80 PHE A O 1
ATOM 655 N N . SER A 1 81 ? -10.808 2.137 5.033 1.00 93.44 81 SER A N 1
ATOM 656 C CA . SER A 1 81 ? -11.701 1.000 5.218 1.00 93.44 81 SER A CA 1
ATOM 657 C C . SER A 1 81 ? -12.003 0.702 6.681 1.00 93.44 81 SER A C 1
ATOM 659 O O . SER A 1 81 ? -13.049 0.105 6.938 1.00 93.44 81 SER A O 1
ATOM 661 N N . PHE A 1 82 ? -11.171 1.159 7.628 1.00 92.81 82 PHE A N 1
ATOM 662 C CA . PHE A 1 82 ? -11.233 0.761 9.040 1.00 92.81 82 PHE A CA 1
ATOM 663 C C . PHE A 1 82 ? -12.645 0.787 9.629 1.00 92.81 82 PHE A C 1
ATOM 665 O O . PHE A 1 82 ? -13.096 -0.200 10.201 1.00 92.81 82 PHE A O 1
ATOM 672 N N . ARG A 1 83 ? -13.386 1.889 9.448 1.00 89.81 83 ARG A N 1
ATOM 673 C CA . ARG A 1 83 ? -14.757 2.003 9.970 1.00 89.81 83 ARG A CA 1
ATOM 674 C C . ARG A 1 83 ? -15.670 0.909 9.417 1.00 89.81 83 ARG A C 1
ATOM 676 O O . ARG A 1 83 ? -16.462 0.354 10.164 1.00 89.81 83 ARG A O 1
ATOM 683 N N . LYS A 1 84 ? -15.604 0.640 8.111 1.00 90.00 84 LYS A N 1
ATOM 684 C CA . LYS A 1 84 ? -16.411 -0.400 7.460 1.00 90.00 84 LYS A CA 1
ATOM 685 C C . LYS A 1 84 ? -15.983 -1.775 7.958 1.00 90.00 84 LYS A C 1
ATOM 687 O O . LYS A 1 84 ? -16.831 -2.564 8.339 1.00 90.00 84 LYS A O 1
ATOM 692 N N . GLU A 1 85 ? -14.683 -2.050 7.949 1.00 90.38 85 GLU A N 1
ATOM 693 C CA . GLU A 1 85 ? -14.132 -3.359 8.313 1.00 90.38 85 GLU A CA 1
ATOM 694 C C . GLU A 1 85 ? -14.456 -3.721 9.756 1.00 90.38 85 GLU A C 1
ATOM 696 O O . GLU A 1 85 ? -14.934 -4.817 10.019 1.00 90.38 85 GLU A O 1
ATOM 701 N N . LEU A 1 86 ? -14.340 -2.759 10.666 1.00 86.38 86 LEU A N 1
ATOM 702 C CA . LEU A 1 86 ? -14.710 -2.950 12.058 1.00 86.38 86 LEU A CA 1
ATOM 703 C C . LEU A 1 86 ? -16.205 -3.249 12.252 1.00 86.38 86 LEU A C 1
ATOM 705 O O . LEU A 1 86 ? -16.556 -4.046 13.114 1.00 86.38 86 LEU A O 1
ATOM 709 N N . MET A 1 87 ? -17.090 -2.621 11.470 1.00 84.38 87 MET A N 1
ATOM 710 C CA . MET A 1 87 ? -18.537 -2.886 11.533 1.00 84.38 87 MET A CA 1
ATOM 711 C C . MET A 1 87 ? -18.921 -4.259 10.966 1.00 84.38 87 MET A C 1
ATOM 713 O O . MET A 1 87 ? -19.996 -4.760 11.289 1.00 84.38 87 MET A O 1
ATOM 717 N N . ASP A 1 88 ? -18.046 -4.841 10.146 1.00 85.88 88 ASP A N 1
ATOM 718 C CA . ASP A 1 88 ? -18.215 -6.147 9.509 1.00 85.88 88 ASP A CA 1
ATOM 719 C C . ASP A 1 88 ? -17.392 -7.250 10.210 1.00 85.88 88 ASP A C 1
ATOM 721 O O . ASP A 1 88 ? -17.204 -8.321 9.634 1.00 85.88 88 ASP A O 1
ATOM 725 N N . ASP A 1 89 ? -16.864 -6.991 11.415 1.00 81.38 89 ASP A N 1
ATOM 726 C CA . ASP A 1 89 ? -15.997 -7.910 12.173 1.00 81.38 89 ASP A CA 1
ATOM 727 C C . ASP A 1 89 ? -14.740 -8.370 11.394 1.00 81.38 89 ASP A C 1
ATOM 729 O O . ASP A 1 89 ? -14.238 -9.482 11.562 1.00 81.38 89 ASP A O 1
ATOM 733 N N . GLN A 1 90 ? -14.204 -7.502 10.529 1.00 83.88 90 GLN A N 1
ATOM 734 C CA . GLN A 1 90 ? -12.972 -7.729 9.772 1.00 83.88 90 GLN A CA 1
ATOM 735 C C . GLN A 1 90 ? -11.796 -7.032 10.467 1.00 83.88 90 GLN A C 1
ATOM 737 O O . GLN A 1 90 ? -11.622 -5.819 10.369 1.00 83.88 90 GLN A O 1
ATOM 742 N N . TYR A 1 91 ? -10.977 -7.806 11.181 1.00 79.06 91 TYR A N 1
ATOM 743 C CA . TYR A 1 91 ? -9.919 -7.268 12.049 1.00 79.06 91 TYR A CA 1
ATOM 744 C C . TYR A 1 91 ? -8.529 -7.197 11.398 1.00 79.06 91 TYR A C 1
ATOM 746 O O . TYR A 1 91 ? -7.599 -6.672 12.011 1.00 79.06 91 TYR A O 1
ATOM 754 N N . GLU A 1 92 ? -8.380 -7.663 10.153 1.00 86.38 92 GLU A N 1
ATOM 755 C CA . GLU A 1 92 ? -7.119 -7.631 9.397 1.00 86.38 92 GLU A CA 1
ATOM 756 C C . GLU A 1 92 ? -6.776 -6.235 8.862 1.00 86.38 92 GLU A C 1
ATOM 758 O O . GLU A 1 92 ? -6.683 -6.009 7.657 1.00 86.38 92 GLU A O 1
ATOM 763 N N . ASN A 1 93 ? -6.579 -5.295 9.783 1.00 92.06 93 ASN A N 1
ATOM 764 C CA . ASN A 1 93 ? -6.353 -3.886 9.501 1.00 92.06 93 ASN A CA 1
ATOM 765 C C . ASN A 1 93 ? -5.252 -3.324 10.416 1.00 92.06 93 ASN A C 1
ATOM 767 O O . ASN A 1 93 ? -5.155 -3.675 11.595 1.00 92.06 93 ASN A O 1
ATOM 771 N N . LEU A 1 94 ? -4.434 -2.410 9.895 1.00 94.81 94 LEU A N 1
ATOM 772 C CA . LEU A 1 94 ? -3.338 -1.790 10.635 1.00 94.81 94 LEU A CA 1
ATOM 773 C C . LEU A 1 94 ? -3.814 -1.028 11.878 1.00 94.81 94 LEU A C 1
ATOM 775 O O . LEU A 1 94 ? -3.159 -1.063 12.918 1.00 94.81 94 LEU A O 1
ATOM 779 N N . ILE A 1 95 ? -4.934 -0.315 11.781 1.00 95.25 95 ILE A N 1
ATOM 780 C CA . ILE A 1 95 ? -5.424 0.572 12.839 1.00 95.25 95 ILE A CA 1
ATOM 781 C C . ILE A 1 95 ? -5.725 -0.185 14.144 1.00 95.25 95 ILE A C 1
ATOM 783 O O . ILE A 1 95 ? -5.148 0.195 15.168 1.00 95.25 95 ILE A O 1
ATOM 787 N N . PRO A 1 96 ? -6.536 -1.263 14.168 1.00 92.38 96 PRO A N 1
ATOM 788 C CA . PRO A 1 96 ? -6.755 -2.030 15.391 1.00 92.38 96 PRO A CA 1
ATOM 789 C C . PRO A 1 96 ? -5.471 -2.705 15.893 1.00 92.38 96 PRO A C 1
ATOM 791 O O . PRO A 1 96 ? -5.250 -2.740 17.103 1.00 92.38 96 PRO A O 1
ATOM 794 N N . VAL A 1 97 ? -4.576 -3.153 15.002 1.00 93.25 97 VAL A N 1
ATOM 795 C CA . VAL A 1 97 ? -3.261 -3.697 15.393 1.00 93.25 97 VAL A CA 1
ATOM 796 C C . VAL A 1 97 ? -2.441 -2.657 16.161 1.00 93.25 97 VAL A C 1
ATOM 798 O O . VAL A 1 97 ? -1.907 -2.967 17.227 1.00 93.25 97 VAL A O 1
ATOM 801 N N . LEU A 1 98 ? -2.379 -1.412 15.679 1.00 95.75 98 LEU A N 1
ATOM 802 C CA . LEU A 1 98 ? -1.680 -0.316 16.358 1.00 95.75 98 LEU A CA 1
ATOM 803 C C . LEU A 1 98 ? -2.340 0.063 17.685 1.00 95.75 98 LEU A C 1
ATOM 805 O O . LEU A 1 98 ? -1.637 0.271 18.674 1.00 95.75 98 LEU A O 1
ATOM 809 N N . MET A 1 99 ? -3.672 0.150 17.713 1.00 94.25 99 MET A N 1
ATOM 810 C CA . MET A 1 99 ? -4.426 0.468 18.929 1.00 94.25 99 MET A CA 1
ATOM 811 C C . MET A 1 99 ? -4.125 -0.528 20.045 1.00 94.25 99 MET A C 1
ATOM 813 O O . MET A 1 99 ? -3.831 -0.120 21.167 1.00 94.25 99 MET A O 1
ATOM 817 N N . LEU A 1 100 ? -4.157 -1.820 19.723 1.00 91.94 100 LEU A N 1
ATOM 818 C CA . LEU A 1 100 ? -4.012 -2.894 20.697 1.00 91.94 100 LEU A CA 1
ATOM 819 C C . LEU A 1 100 ? -2.553 -3.121 21.124 1.00 91.94 100 LEU A C 1
ATOM 821 O O . LEU A 1 100 ? -2.305 -3.311 22.310 1.00 91.94 100 LEU A O 1
ATOM 825 N N . ASN A 1 101 ? -1.580 -3.032 20.207 1.00 93.69 101 ASN A N 1
ATOM 826 C CA . ASN A 1 101 ? -0.158 -3.193 20.553 1.00 93.69 101 ASN A CA 1
ATOM 827 C C . ASN A 1 101 ? 0.391 -2.026 21.394 1.00 93.69 101 ASN A C 1
ATOM 829 O O . ASN A 1 101 ? 1.308 -2.226 22.187 1.00 93.69 101 ASN A O 1
ATOM 833 N N . TYR A 1 102 ? -0.132 -0.807 21.215 1.00 94.94 102 TYR A N 1
ATOM 834 C CA . TYR A 1 102 ? 0.377 0.389 21.899 1.00 94.94 102 TYR A CA 1
ATOM 835 C C . TYR A 1 102 ? -0.561 0.963 22.965 1.00 94.94 102 TYR A C 1
ATOM 837 O O . TYR A 1 102 ? -0.209 1.964 23.587 1.00 94.94 102 TYR A O 1
ATOM 845 N N . ASN A 1 103 ? -1.737 0.365 23.175 1.00 94.62 103 ASN A N 1
ATOM 846 C CA . ASN A 1 103 ? -2.782 0.881 24.063 1.00 94.62 103 ASN A CA 1
ATOM 847 C C . ASN A 1 103 ? -3.131 2.359 23.779 1.00 94.62 103 ASN A C 1
ATOM 849 O O . ASN A 1 103 ? -3.121 3.217 24.664 1.00 94.62 103 ASN A O 1
ATOM 853 N N . ILE A 1 104 ? -3.401 2.666 22.509 1.00 95.38 104 ILE A N 1
ATOM 854 C CA . ILE A 1 104 ? -3.714 4.018 22.024 1.00 95.38 104 ILE A CA 1
ATOM 855 C C . ILE A 1 104 ? -5.114 4.080 21.415 1.00 95.38 104 ILE A C 1
ATOM 857 O O . ILE A 1 104 ? -5.648 3.090 20.919 1.00 95.38 104 ILE A O 1
ATOM 861 N N . ASN A 1 105 ? -5.711 5.273 21.412 1.00 92.50 105 ASN A N 1
ATOM 862 C CA . ASN A 1 105 ? -7.008 5.484 20.771 1.00 92.50 105 ASN A CA 1
ATOM 863 C C . ASN A 1 105 ? -6.900 5.527 19.232 1.00 92.50 105 ASN A C 1
ATOM 865 O O . ASN A 1 105 ? -5.821 5.715 18.664 1.00 92.50 105 ASN A O 1
ATOM 869 N N . CYS A 1 106 ? -8.051 5.410 18.562 1.00 91.81 106 CYS A N 1
ATOM 870 C CA . CYS A 1 106 ? -8.158 5.408 17.101 1.00 91.81 106 CYS A CA 1
ATOM 871 C C . CYS A 1 106 ? -7.516 6.639 16.443 1.00 91.81 106 CYS A C 1
ATOM 873 O O . CYS A 1 106 ? -6.821 6.498 15.443 1.00 91.81 106 CYS A O 1
ATOM 875 N N . ASN A 1 107 ? -7.695 7.843 16.995 1.00 92.12 107 ASN A N 1
ATOM 876 C CA . ASN A 1 107 ? -7.140 9.060 16.394 1.00 92.12 107 ASN A CA 1
ATOM 877 C C . ASN A 1 107 ? -5.607 9.061 16.417 1.00 92.12 107 ASN A C 1
ATOM 879 O O . ASN A 1 107 ? -4.976 9.499 15.455 1.00 92.12 107 ASN A O 1
ATOM 883 N N . VAL A 1 108 ? -4.996 8.565 17.495 1.00 96.38 108 VAL A N 1
ATOM 884 C CA . VAL A 1 108 ? -3.535 8.422 17.589 1.00 96.38 108 VAL A CA 1
ATOM 885 C C . VAL A 1 108 ? -3.044 7.302 16.664 1.00 96.38 108 VAL A C 1
ATOM 887 O O . VAL A 1 108 ? -2.022 7.463 16.001 1.00 96.38 108 VAL A O 1
ATOM 890 N N . ALA A 1 109 ? -3.781 6.194 16.555 1.00 96.50 109 ALA A N 1
ATOM 891 C CA . ALA A 1 109 ? -3.450 5.111 15.629 1.00 96.50 109 ALA A CA 1
ATOM 892 C C . ALA A 1 109 ? -3.535 5.549 14.154 1.00 96.50 109 ALA A C 1
ATOM 894 O O . ALA A 1 109 ? -2.636 5.235 13.379 1.00 96.50 109 ALA A O 1
ATOM 895 N N . MET A 1 110 ? -4.544 6.343 13.781 1.00 96.12 110 MET A N 1
ATOM 896 C CA . MET A 1 110 ? -4.671 6.944 12.445 1.00 96.12 110 MET A CA 1
ATOM 897 C C . MET A 1 110 ? -3.490 7.859 12.110 1.00 96.12 110 MET A C 1
ATOM 899 O O . MET A 1 110 ? -2.957 7.792 11.006 1.00 96.12 110 MET A O 1
ATOM 903 N N . GLN A 1 111 ? -3.040 8.677 13.068 1.00 97.12 111 GLN A N 1
ATOM 904 C CA . GLN A 1 111 ? -1.851 9.520 12.892 1.00 97.12 111 GLN A CA 1
ATOM 905 C C . GLN A 1 111 ? -0.584 8.680 12.688 1.00 97.12 111 GLN A C 1
ATOM 907 O O . GLN A 1 111 ? 0.199 8.972 11.791 1.00 97.12 111 GLN A O 1
ATOM 912 N N . LYS A 1 112 ? -0.414 7.582 13.436 1.00 97.94 112 LYS A N 1
ATOM 913 C CA . LYS A 1 112 ? 0.697 6.641 13.210 1.00 97.94 112 LYS A CA 1
ATOM 914 C C . LYS A 1 112 ? 0.618 5.950 11.846 1.00 97.94 112 LYS A C 1
ATOM 916 O O . LYS A 1 112 ? 1.640 5.806 11.183 1.00 97.94 112 LYS A O 1
ATOM 921 N N . GLY A 1 113 ? -0.578 5.550 11.410 1.00 97.44 113 GLY A N 1
ATOM 922 C CA . GLY A 1 113 ? -0.807 5.030 10.058 1.00 97.44 113 GLY A CA 1
ATOM 923 C C . GLY A 1 113 ? -0.382 6.037 8.987 1.00 97.44 113 GLY A C 1
ATOM 924 O O . GLY A 1 113 ? 0.358 5.690 8.070 1.00 97.44 113 GLY A O 1
ATOM 925 N N . TYR A 1 114 ? -0.752 7.307 9.162 1.00 97.31 114 TYR A N 1
ATOM 926 C CA . TYR A 1 114 ? -0.306 8.396 8.295 1.00 97.31 114 TYR A CA 1
ATOM 927 C C . TYR A 1 114 ? 1.219 8.588 8.319 1.00 97.31 114 TYR A C 1
ATOM 929 O O . TYR A 1 114 ? 1.825 8.816 7.274 1.00 97.31 114 TYR A O 1
ATOM 937 N N . ASP A 1 115 ? 1.868 8.450 9.476 1.00 98.12 115 ASP A N 1
ATOM 938 C CA . ASP A 1 115 ? 3.327 8.518 9.566 1.00 98.12 115 ASP A CA 1
ATOM 939 C C . ASP A 1 115 ? 4.002 7.410 8.745 1.00 98.12 115 ASP A C 1
ATOM 941 O O . ASP A 1 115 ? 4.943 7.702 8.005 1.00 98.12 115 ASP A O 1
ATOM 945 N N . PHE A 1 116 ? 3.494 6.172 8.803 1.00 97.19 116 PHE A N 1
ATOM 946 C CA . PHE A 1 116 ? 3.967 5.088 7.935 1.00 97.19 116 PHE A CA 1
ATOM 947 C C . PHE A 1 116 ? 3.722 5.395 6.459 1.00 97.19 116 PHE A C 1
ATOM 949 O O . PHE A 1 116 ? 4.626 5.232 5.645 1.00 97.19 116 PHE A O 1
ATOM 956 N N . LEU A 1 117 ? 2.547 5.926 6.113 1.00 95.81 117 LEU A N 1
ATOM 957 C CA . LEU A 1 117 ? 2.234 6.313 4.739 1.00 95.81 117 LEU A CA 1
ATOM 958 C C . LEU A 1 117 ? 3.232 7.344 4.187 1.00 95.81 117 LEU A C 1
ATOM 960 O O . LEU A 1 117 ? 3.658 7.246 3.037 1.00 95.81 117 LEU A O 1
ATOM 964 N N . ARG A 1 118 ? 3.653 8.314 5.013 1.00 97.56 118 ARG A N 1
ATOM 965 C CA . ARG A 1 118 ? 4.685 9.294 4.634 1.00 97.56 118 ARG A CA 1
ATOM 966 C C . ARG A 1 118 ? 6.043 8.644 4.392 1.00 97.56 118 ARG A C 1
ATOM 968 O O . ARG A 1 118 ? 6.739 9.065 3.472 1.00 97.56 118 ARG A O 1
ATOM 975 N N . ILE A 1 119 ? 6.421 7.646 5.191 1.00 97.56 119 ILE A N 1
ATOM 976 C CA . ILE A 1 119 ? 7.665 6.891 4.980 1.00 97.56 119 ILE A CA 1
ATOM 977 C C . ILE A 1 119 ? 7.624 6.194 3.619 1.00 97.56 119 ILE A C 1
ATOM 979 O O . ILE A 1 119 ? 8.573 6.319 2.848 1.00 97.56 119 ILE A O 1
ATOM 983 N N . GLU A 1 120 ? 6.510 5.544 3.278 1.00 96.06 120 GLU A N 1
ATOM 984 C CA . GLU A 1 120 ? 6.356 4.889 1.975 1.00 96.06 120 GLU A CA 1
ATOM 985 C C . GLU A 1 120 ? 6.364 5.894 0.812 1.00 96.06 120 GLU A C 1
ATOM 987 O O . GLU A 1 120 ? 6.981 5.634 -0.217 1.00 96.06 120 GLU A O 1
ATOM 992 N N . ALA A 1 121 ? 5.768 7.080 0.980 1.00 95.94 121 ALA A N 1
ATOM 993 C CA . ALA A 1 121 ? 5.822 8.145 -0.025 1.00 95.94 121 ALA A CA 1
ATOM 994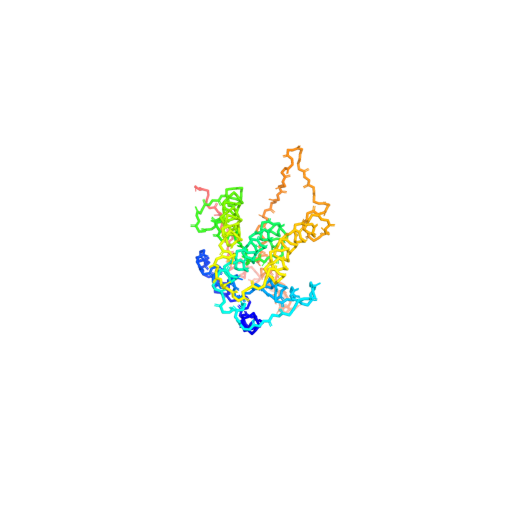 C C . ALA A 1 121 ? 7.248 8.686 -0.244 1.00 95.94 121 ALA A C 1
ATOM 996 O O . ALA A 1 121 ? 7.651 8.953 -1.378 1.00 95.94 121 ALA A O 1
ATOM 997 N N . ILE A 1 122 ? 8.028 8.840 0.833 1.00 97.81 122 ILE A N 1
ATOM 998 C CA . ILE A 1 122 ? 9.446 9.215 0.748 1.00 97.81 122 ILE A CA 1
ATOM 999 C C . ILE A 1 122 ? 10.232 8.119 0.031 1.00 97.81 122 ILE A C 1
ATOM 1001 O O . ILE A 1 122 ? 11.005 8.428 -0.871 1.00 97.81 122 ILE A O 1
ATOM 1005 N N . GLY A 1 123 ? 10.007 6.858 0.398 1.00 97.31 123 GLY A N 1
ATOM 1006 C CA . GLY A 1 123 ? 10.638 5.708 -0.235 1.00 97.31 123 GLY A CA 1
ATOM 1007 C C . GLY A 1 123 ? 10.365 5.636 -1.733 1.00 97.31 123 GLY A C 1
ATOM 1008 O O . GLY A 1 123 ? 11.303 5.540 -2.516 1.00 97.31 123 GLY A O 1
ATOM 1009 N N . LEU A 1 124 ? 9.106 5.823 -2.144 1.00 95.81 124 LEU A N 1
ATOM 1010 C CA . LEU A 1 124 ? 8.722 5.890 -3.554 1.00 95.81 124 LEU A CA 1
ATOM 1011 C C . LEU A 1 124 ? 9.510 6.975 -4.304 1.00 95.81 124 LEU A C 1
ATOM 1013 O O . LEU A 1 124 ? 10.050 6.720 -5.378 1.00 95.81 124 LEU A O 1
ATOM 1017 N N . ARG A 1 125 ? 9.623 8.178 -3.723 1.00 96.88 125 ARG A N 1
ATOM 1018 C CA . ARG A 1 125 ? 10.396 9.281 -4.313 1.00 96.88 125 ARG A CA 1
ATOM 1019 C C . ARG A 1 125 ? 11.882 8.943 -4.440 1.00 96.88 125 ARG A C 1
ATOM 1021 O O . ARG A 1 125 ? 12.465 9.200 -5.488 1.00 96.88 125 ARG A O 1
ATOM 1028 N N . LEU A 1 126 ? 12.480 8.353 -3.408 1.00 97.69 126 LEU A N 1
ATOM 1029 C CA . LEU A 1 126 ? 13.886 7.949 -3.439 1.00 97.69 126 LEU A CA 1
ATOM 1030 C C . LEU A 1 126 ? 14.135 6.859 -4.487 1.00 97.69 126 LEU A C 1
ATOM 1032 O O . LEU A 1 126 ? 15.106 6.949 -5.234 1.00 97.69 126 LEU A O 1
ATOM 1036 N N . SER A 1 127 ? 13.237 5.879 -4.616 1.00 96.88 127 SER A N 1
ATOM 1037 C CA . SER A 1 127 ? 13.320 4.874 -5.680 1.00 96.88 127 SER A CA 1
ATOM 1038 C C . SER A 1 127 ? 13.296 5.527 -7.063 1.00 96.88 127 SER A C 1
ATOM 1040 O O . SER A 1 127 ? 14.117 5.183 -7.906 1.00 96.88 127 SER A O 1
ATOM 1042 N N . ILE A 1 128 ? 12.424 6.516 -7.289 1.00 95.81 128 ILE A N 1
ATOM 1043 C CA . ILE A 1 128 ? 12.363 7.267 -8.555 1.00 95.81 128 ILE A CA 1
ATOM 1044 C C . ILE A 1 128 ? 13.685 7.981 -8.851 1.00 95.81 128 ILE A C 1
ATOM 1046 O O . ILE A 1 128 ? 14.179 7.908 -9.974 1.00 95.81 128 ILE A O 1
ATOM 1050 N N . GLU A 1 129 ? 14.267 8.649 -7.855 1.00 95.94 129 GLU A N 1
ATOM 1051 C CA . GLU A 1 129 ? 15.546 9.356 -7.991 1.00 95.94 129 GLU A CA 1
ATOM 1052 C C . GLU A 1 129 ? 16.710 8.396 -8.301 1.00 95.94 129 GLU A C 1
ATOM 1054 O O . GLU A 1 129 ? 17.629 8.755 -9.035 1.00 95.94 129 GLU A O 1
ATOM 1059 N N . MET A 1 130 ? 16.654 7.162 -7.791 1.00 95.06 130 MET A N 1
ATOM 1060 C CA . MET A 1 130 ? 17.678 6.132 -8.000 1.00 95.06 130 MET A CA 1
ATOM 1061 C C . MET A 1 130 ? 17.501 5.325 -9.294 1.00 95.06 130 MET A C 1
ATOM 1063 O O . MET A 1 130 ? 18.458 4.707 -9.759 1.00 95.06 130 MET A O 1
ATOM 1067 N N . LEU A 1 131 ? 16.305 5.296 -9.891 1.00 92.38 131 LEU A N 1
ATOM 1068 C CA . LEU A 1 131 ? 16.029 4.474 -11.077 1.00 92.38 131 LEU A CA 1
ATOM 1069 C C . LEU A 1 131 ? 16.981 4.746 -12.256 1.00 92.38 131 LEU A C 1
ATOM 1071 O O . LEU A 1 131 ? 17.488 3.767 -12.809 1.00 92.38 131 LEU A O 1
ATOM 1075 N N . PRO A 1 132 ? 17.290 6.004 -12.637 1.00 89.62 132 PRO A N 1
ATOM 1076 C CA . PRO A 1 132 ? 18.170 6.285 -13.773 1.00 89.62 132 PRO A CA 1
ATOM 1077 C C . PRO A 1 132 ? 19.585 5.708 -13.639 1.00 89.62 132 PRO A C 1
ATOM 1079 O O . PRO A 1 132 ? 20.212 5.414 -14.650 1.00 89.62 132 PRO A O 1
ATOM 1082 N N . SER A 1 133 ? 20.091 5.542 -12.413 1.00 88.56 133 SER A N 1
ATOM 1083 C CA . SER A 1 133 ? 21.422 4.982 -12.136 1.00 88.56 133 SER A CA 1
ATOM 1084 C C . SER A 1 133 ? 21.392 3.505 -11.729 1.00 88.56 133 SER A C 1
ATOM 1086 O O . SER A 1 133 ? 22.443 2.912 -11.501 1.00 88.56 133 SER A O 1
ATOM 1088 N N . SER A 1 134 ? 20.205 2.902 -11.633 1.00 86.31 134 SER A N 1
ATOM 1089 C CA . SER A 1 134 ? 20.026 1.537 -11.123 1.00 86.31 134 SER A CA 1
ATOM 1090 C C . SER A 1 134 ? 20.384 0.436 -12.126 1.00 86.31 134 SER A C 1
ATOM 1092 O O . SER A 1 134 ? 20.692 -0.680 -11.714 1.00 86.31 134 SER A O 1
ATOM 1094 N N . SER A 1 135 ? 20.325 0.725 -13.429 1.00 79.75 135 SER A N 1
ATOM 1095 C CA . SER A 1 135 ? 20.758 -0.182 -14.494 1.00 79.75 135 SER A CA 1
ATOM 1096 C C . SER A 1 135 ? 20.920 0.568 -15.815 1.00 79.75 135 SER A C 1
ATOM 1098 O O . SER A 1 135 ? 20.030 1.320 -16.210 1.00 79.75 135 SER A O 1
ATOM 1100 N N . GLU A 1 136 ? 22.000 0.288 -16.546 1.00 75.62 136 GLU A N 1
ATOM 1101 C CA . GLU A 1 136 ? 22.205 0.784 -17.916 1.00 75.62 136 GLU A CA 1
ATOM 1102 C C . GLU A 1 136 ? 21.190 0.199 -18.916 1.00 75.62 136 GLU A C 1
ATOM 1104 O O . GLU A 1 136 ? 20.943 0.787 -19.966 1.00 75.62 136 GLU A O 1
ATOM 1109 N N . THR A 1 137 ? 20.577 -0.947 -18.596 1.00 77.81 137 THR A N 1
ATOM 1110 C CA . THR A 1 137 ? 19.630 -1.644 -19.485 1.00 77.81 137 THR A CA 1
ATOM 1111 C C . THR A 1 137 ? 18.194 -1.143 -19.366 1.00 77.81 137 THR A C 1
ATOM 1113 O O . THR A 1 137 ? 17.347 -1.505 -20.184 1.00 77.81 137 THR A O 1
ATOM 1116 N N . LEU A 1 138 ? 17.880 -0.331 -18.352 1.00 85.56 138 LEU A N 1
ATOM 1117 C CA . LEU A 1 138 ? 16.506 0.068 -18.081 1.00 85.56 138 LEU A CA 1
ATOM 1118 C C . LEU A 1 138 ? 16.071 1.190 -19.031 1.00 85.56 138 LEU A C 1
ATOM 1120 O O . LEU A 1 138 ? 16.469 2.346 -18.895 1.00 85.56 138 LEU A O 1
ATOM 1124 N N . SER A 1 139 ? 15.213 0.851 -19.993 1.00 90.31 139 SER A N 1
ATOM 1125 C CA . SER A 1 139 ? 14.656 1.827 -20.932 1.00 90.31 139 SER A CA 1
ATOM 1126 C C . SER A 1 139 ? 13.878 2.938 -20.204 1.00 90.31 139 SER A C 1
ATOM 1128 O O . SER A 1 139 ? 13.028 2.633 -19.359 1.00 90.31 139 SER A O 1
ATOM 1130 N N . PRO A 1 140 ? 14.051 4.221 -20.584 1.00 91.56 140 PRO A N 1
ATOM 1131 C CA . PRO A 1 140 ? 13.256 5.322 -20.043 1.00 91.56 140 PRO A CA 1
ATOM 1132 C C . PRO A 1 140 ? 11.743 5.121 -20.191 1.00 91.56 140 PRO A C 1
ATOM 1134 O O . PRO A 1 140 ? 10.982 5.552 -19.328 1.00 91.56 140 PRO A O 1
ATOM 1137 N N . ALA A 1 141 ? 11.291 4.457 -21.261 1.00 94.06 141 ALA A N 1
ATOM 1138 C CA . ALA A 1 141 ? 9.871 4.170 -21.468 1.00 94.06 141 ALA A CA 1
ATOM 1139 C C . ALA A 1 141 ? 9.322 3.226 -20.386 1.00 94.06 141 ALA A C 1
ATOM 1141 O O . ALA A 1 141 ? 8.262 3.492 -19.820 1.00 94.06 141 ALA A O 1
ATOM 1142 N N . VAL A 1 142 ? 10.078 2.177 -20.048 1.00 94.94 142 VAL A N 1
ATOM 1143 C CA . VAL A 1 142 ? 9.719 1.206 -19.005 1.00 94.94 142 VAL A CA 1
ATOM 1144 C C . VAL A 1 142 ? 9.718 1.870 -17.631 1.00 94.94 142 VAL A C 1
ATOM 1146 O O . VAL A 1 142 ? 8.737 1.752 -16.897 1.00 94.94 142 VAL A O 1
ATOM 1149 N N . SER A 1 143 ? 10.769 2.628 -17.301 1.00 94.56 143 SER A N 1
ATOM 1150 C CA . SER A 1 143 ? 10.836 3.384 -16.044 1.00 94.56 143 SER A CA 1
ATOM 1151 C C . SER A 1 143 ? 9.641 4.319 -15.896 1.00 94.56 143 SER A C 1
ATOM 1153 O O . SER A 1 143 ? 8.947 4.287 -14.885 1.00 94.56 143 SER A O 1
ATOM 1155 N N . ASN A 1 144 ? 9.345 5.112 -16.928 1.00 95.69 144 ASN A N 1
ATOM 1156 C CA . ASN A 1 144 ? 8.230 6.053 -16.901 1.00 95.69 144 ASN A CA 1
ATOM 1157 C C . ASN A 1 144 ? 6.872 5.354 -16.767 1.00 95.69 144 ASN A C 1
ATOM 1159 O O . ASN A 1 144 ? 6.008 5.867 -16.055 1.00 95.69 144 ASN A O 1
ATOM 1163 N N . ALA A 1 145 ? 6.683 4.200 -17.415 1.00 97.00 145 ALA A N 1
ATOM 1164 C CA . ALA A 1 145 ? 5.466 3.406 -17.283 1.00 97.00 145 ALA A CA 1
ATOM 1165 C C . ALA A 1 145 ? 5.263 2.929 -15.839 1.00 97.00 145 ALA A C 1
ATOM 1167 O O . ALA A 1 145 ? 4.192 3.138 -15.276 1.00 97.00 145 ALA A O 1
ATOM 1168 N N . PHE A 1 146 ? 6.294 2.366 -15.200 1.00 97.00 146 PHE A N 1
ATOM 1169 C CA . PHE A 1 146 ? 6.197 1.922 -13.806 1.00 97.00 146 PHE A CA 1
ATOM 1170 C C . PHE A 1 146 ? 6.028 3.063 -12.815 1.00 9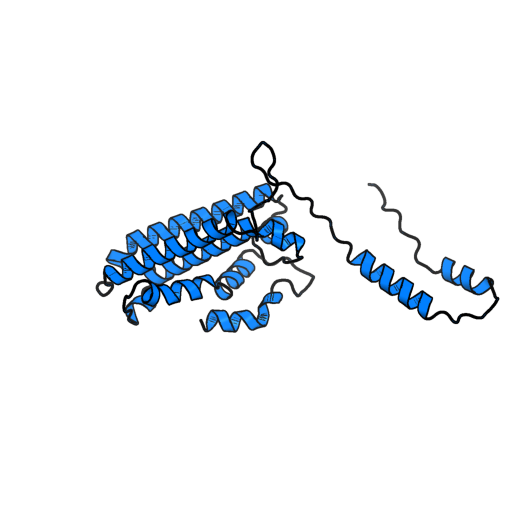7.00 146 PHE A C 1
ATOM 1172 O O . PHE A 1 146 ? 5.214 2.939 -11.901 1.00 97.00 146 PHE A O 1
ATOM 1179 N N . ILE A 1 147 ? 6.734 4.177 -13.007 1.00 96.69 147 ILE A N 1
ATOM 1180 C CA . ILE A 1 147 ? 6.570 5.365 -12.167 1.00 96.69 147 ILE A CA 1
ATOM 1181 C C . ILE A 1 147 ? 5.113 5.831 -12.229 1.00 96.69 147 ILE A C 1
ATOM 1183 O O . ILE A 1 147 ? 4.458 5.920 -11.193 1.00 96.69 147 ILE A O 1
ATOM 1187 N N . ARG A 1 148 ? 4.580 6.064 -13.436 1.00 96.88 148 ARG A N 1
ATOM 1188 C CA . ARG A 1 148 ? 3.190 6.510 -13.621 1.00 96.88 148 ARG A CA 1
ATOM 1189 C C . ARG A 1 148 ? 2.191 5.495 -13.085 1.00 96.88 148 ARG A C 1
ATOM 1191 O O . ARG A 1 148 ? 1.348 5.871 -12.285 1.00 96.88 148 ARG A O 1
ATOM 1198 N N . GLY A 1 149 ? 2.338 4.218 -13.428 1.00 96.94 149 GLY A N 1
ATOM 1199 C CA . GLY A 1 149 ? 1.411 3.176 -12.992 1.00 96.94 149 GLY A CA 1
ATOM 1200 C C . GLY A 1 149 ? 1.370 2.992 -11.475 1.00 96.94 149 GLY A C 1
ATOM 1201 O O . GLY A 1 149 ? 0.303 2.735 -10.918 1.00 96.94 149 GLY A O 1
ATOM 1202 N N . CYS A 1 150 ? 2.495 3.179 -10.777 1.00 96.25 150 CYS A N 1
ATOM 1203 C CA . CYS A 1 150 ? 2.520 3.169 -9.313 1.00 96.25 150 CYS A CA 1
ATOM 1204 C C . CYS A 1 150 ? 1.747 4.355 -8.716 1.00 96.25 150 CYS A C 1
ATOM 1206 O O . CYS A 1 150 ? 0.972 4.164 -7.776 1.00 96.25 150 CYS A O 1
ATOM 1208 N N . PHE A 1 151 ? 1.916 5.562 -9.269 1.00 94.00 151 PHE A N 1
ATOM 1209 C CA . PHE A 1 151 ? 1.140 6.732 -8.845 1.00 94.00 151 PHE A CA 1
ATOM 1210 C C . PHE A 1 151 ? -0.345 6.585 -9.169 1.00 94.00 151 PHE A C 1
ATOM 1212 O O . PHE A 1 151 ? -1.172 6.845 -8.298 1.00 94.00 151 PHE A O 1
ATOM 1219 N N . ASP A 1 152 ? -0.680 6.121 -10.372 1.00 94.44 152 ASP A N 1
ATOM 1220 C CA . ASP A 1 152 ? -2.059 5.913 -10.808 1.00 94.44 152 ASP A CA 1
ATOM 1221 C C . ASP A 1 152 ? -2.744 4.881 -9.903 1.00 94.44 152 ASP A C 1
ATOM 1223 O O . ASP A 1 152 ? -3.815 5.157 -9.380 1.00 94.44 152 ASP A O 1
ATOM 1227 N N . THR A 1 153 ? -2.076 3.775 -9.549 1.00 92.75 153 THR A N 1
ATOM 1228 C CA . THR A 1 153 ? -2.620 2.784 -8.596 1.00 92.75 153 THR A CA 1
ATOM 1229 C C . THR A 1 153 ? -2.935 3.400 -7.222 1.00 92.75 153 THR A C 1
ATOM 1231 O O . THR A 1 153 ? -3.979 3.116 -6.628 1.00 92.75 153 THR A O 1
ATOM 1234 N N . ALA A 1 154 ? -2.049 4.252 -6.695 1.00 89.25 154 ALA A N 1
ATOM 1235 C CA . ALA A 1 154 ? -2.267 4.932 -5.418 1.00 89.25 154 ALA A CA 1
ATOM 1236 C C . ALA A 1 154 ? -3.407 5.965 -5.494 1.00 89.25 154 ALA A C 1
ATOM 1238 O O . ALA A 1 154 ? -4.263 6.025 -4.604 1.00 89.25 154 ALA A O 1
ATOM 1239 N N . MET A 1 155 ? -3.439 6.755 -6.568 1.00 90.06 155 MET A N 1
ATOM 1240 C CA . MET A 1 155 ? -4.466 7.765 -6.816 1.00 90.06 155 MET A CA 1
ATOM 1241 C C . MET A 1 155 ? -5.836 7.139 -7.062 1.00 90.06 155 MET A C 1
ATOM 1243 O O . MET A 1 155 ? -6.830 7.627 -6.522 1.00 90.06 155 MET A O 1
ATOM 1247 N N . ASP A 1 156 ? -5.892 6.036 -7.802 1.00 91.00 156 ASP A N 1
ATOM 1248 C CA . ASP A 1 156 ? -7.111 5.292 -8.097 1.00 91.00 156 ASP A CA 1
ATOM 1249 C C . ASP A 1 156 ? -7.744 4.746 -6.823 1.00 91.00 156 ASP A C 1
ATOM 1251 O O . ASP A 1 156 ? -8.955 4.883 -6.634 1.00 91.00 156 ASP A O 1
ATOM 1255 N N . LEU A 1 157 ? -6.944 4.202 -5.897 1.00 91.75 157 LEU A N 1
ATOM 1256 C CA . LEU A 1 157 ? -7.458 3.783 -4.596 1.00 91.75 157 LEU A CA 1
ATOM 1257 C C . LEU A 1 157 ? -8.084 4.960 -3.844 1.00 91.75 157 LEU A C 1
ATOM 1259 O O . LEU A 1 157 ? -9.183 4.816 -3.298 1.00 91.75 157 LEU A O 1
ATOM 1263 N N . ALA A 1 158 ? -7.400 6.105 -3.779 1.00 88.94 158 ALA A N 1
ATOM 1264 C CA . ALA A 1 158 ? -7.921 7.277 -3.086 1.00 88.94 158 ALA A CA 1
ATOM 1265 C C . ALA A 1 158 ? -9.223 7.751 -3.748 1.00 88.94 158 ALA A C 1
ATOM 1267 O O . ALA A 1 158 ? -10.259 7.852 -3.087 1.00 88.94 158 ALA A O 1
ATOM 1268 N N . HIS A 1 159 ? -9.207 7.949 -5.066 1.00 90.62 159 HIS A N 1
ATOM 1269 C CA . HIS A 1 159 ? -10.373 8.364 -5.835 1.00 90.62 159 HIS A CA 1
ATOM 1270 C C . HIS A 1 159 ? -11.550 7.406 -5.627 1.00 90.62 159 HIS A C 1
ATOM 1272 O O . HIS A 1 159 ? -12.649 7.849 -5.291 1.00 90.62 159 HIS A O 1
ATOM 1278 N N . TRP A 1 160 ? -11.334 6.096 -5.747 1.00 91.31 160 TRP A N 1
ATOM 1279 C CA . TRP A 1 160 ? -12.358 5.078 -5.522 1.00 91.31 160 TRP A CA 1
ATOM 1280 C C . TRP A 1 160 ? -12.872 5.064 -4.077 1.00 91.31 160 TRP A C 1
ATOM 1282 O O . TRP A 1 160 ? -14.073 4.919 -3.853 1.00 91.31 160 TRP A O 1
ATOM 1292 N N . SER A 1 161 ? -12.002 5.286 -3.090 1.00 91.31 161 SER A N 1
ATOM 1293 C CA . SER A 1 161 ? -12.382 5.317 -1.671 1.00 91.31 161 SER A CA 1
ATOM 1294 C C . SER A 1 161 ? -13.291 6.503 -1.329 1.00 91.31 161 SER A C 1
ATOM 1296 O O . SER A 1 161 ? -14.230 6.352 -0.542 1.00 91.31 161 SER A O 1
ATOM 1298 N N . TYR A 1 162 ? -13.052 7.669 -1.941 1.00 86.31 162 TYR A N 1
ATOM 1299 C CA . TYR A 1 162 ? -13.865 8.875 -1.744 1.00 86.31 162 TYR A CA 1
ATOM 1300 C C . TYR A 1 162 ? -15.127 8.916 -2.620 1.00 86.31 162 TYR A C 1
ATOM 1302 O O . TYR A 1 162 ? -16.175 9.373 -2.160 1.00 86.31 162 TYR A O 1
ATOM 1310 N N . SER A 1 163 ? -15.045 8.454 -3.870 1.00 86.31 163 SER A N 1
ATOM 1311 C CA . SER A 1 163 ? -16.150 8.506 -4.844 1.00 86.31 163 SER A CA 1
ATOM 1312 C C . SER A 1 163 ? -17.069 7.279 -4.799 1.00 86.31 163 SER A C 1
ATOM 1314 O O . SER A 1 163 ? -18.232 7.350 -5.212 1.00 86.31 163 SER A O 1
ATOM 1316 N N . GLY A 1 164 ? -16.575 6.152 -4.288 1.00 84.19 164 GLY A N 1
ATOM 1317 C CA . GLY A 1 164 ? -17.310 4.903 -4.150 1.00 84.19 164 GLY A CA 1
ATOM 1318 C C . GLY A 1 164 ? -18.153 4.852 -2.878 1.00 84.19 164 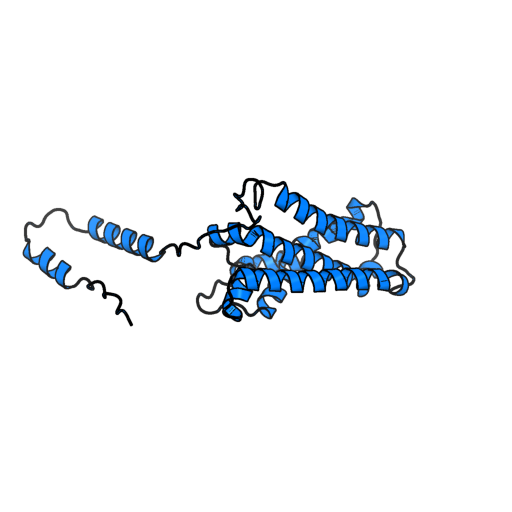GLY A C 1
ATOM 1319 O O . GLY A 1 164 ? -17.772 5.362 -1.826 1.00 84.19 164 GLY A O 1
ATOM 1320 N N . ALA A 1 165 ? -19.299 4.167 -2.951 1.00 82.00 165 ALA A N 1
ATOM 1321 C CA . ALA A 1 165 ? -20.209 3.955 -1.815 1.00 82.00 165 ALA A CA 1
ATOM 1322 C C . ALA A 1 165 ? -19.620 3.077 -0.693 1.00 82.00 165 ALA A C 1
ATOM 1324 O O . ALA A 1 165 ? -20.220 2.964 0.371 1.00 82.00 165 ALA A O 1
ATOM 1325 N N . ARG A 1 166 ? -18.467 2.436 -0.927 1.00 84.94 166 ARG A N 1
ATOM 1326 C CA . ARG A 1 166 ? -17.933 1.396 -0.042 1.00 84.94 166 ARG A CA 1
ATOM 1327 C C . ARG A 1 166 ? -17.403 1.933 1.289 1.00 84.94 166 ARG A C 1
ATOM 1329 O O . ARG A 1 166 ? -17.576 1.261 2.299 1.00 84.94 166 ARG A O 1
ATOM 1336 N N . TYR A 1 167 ? -16.758 3.103 1.301 1.00 86.81 167 TYR A N 1
ATOM 1337 C CA . TYR A 1 167 ? -16.060 3.601 2.497 1.00 86.81 167 TYR A CA 1
ATOM 1338 C C . TYR A 1 167 ? -16.550 4.973 2.959 1.00 86.81 167 TYR A C 1
ATOM 1340 O O . TYR A 1 167 ? -17.075 5.103 4.073 1.00 86.81 167 TYR A O 1
ATOM 1348 N N . LEU A 1 168 ? -16.376 6.000 2.118 1.00 83.88 168 LEU A N 1
ATOM 1349 C CA . LEU A 1 168 ? -16.514 7.395 2.548 1.00 83.88 168 LEU A CA 1
ATOM 1350 C C . LEU A 1 168 ? -17.686 8.140 1.904 1.00 83.88 168 LEU A C 1
ATOM 1352 O O . LEU A 1 168 ? -18.174 9.109 2.494 1.00 83.88 168 LEU A O 1
ATOM 1356 N N . LYS A 1 169 ? -18.172 7.719 0.730 1.00 81.62 169 LYS A N 1
ATOM 1357 C CA . LYS A 1 169 ? -19.321 8.376 0.094 1.00 81.62 169 LYS A CA 1
ATOM 1358 C C . LYS A 1 169 ? -20.575 8.217 0.948 1.00 81.62 169 LYS A C 1
ATOM 1360 O O . LYS A 1 169 ? -20.934 7.117 1.352 1.00 81.62 169 LYS A O 1
ATOM 1365 N N . GLY A 1 170 ? -21.247 9.337 1.208 1.00 78.88 170 GLY A N 1
ATOM 1366 C CA . GLY A 1 170 ? -22.444 9.378 2.051 1.00 78.88 170 GLY A CA 1
ATOM 1367 C C . GLY A 1 170 ? -22.170 9.202 3.548 1.00 78.88 170 GLY A C 1
ATOM 1368 O O . GLY A 1 170 ? -23.115 9.200 4.334 1.00 78.88 170 GLY A O 1
ATOM 1369 N N . CYS A 1 171 ? -20.904 9.085 3.970 1.00 80.31 171 CYS A N 1
ATOM 1370 C CA . CYS A 1 171 ? -20.569 9.046 5.387 1.00 80.31 171 CYS A CA 1
ATOM 1371 C C . CYS A 1 171 ? -20.870 10.411 6.019 1.00 80.31 171 CYS A C 1
ATOM 1373 O O . CYS A 1 171 ? -20.359 11.435 5.558 1.00 80.31 171 CYS A O 1
ATOM 1375 N N . LYS A 1 172 ? -21.691 10.427 7.076 1.00 81.44 172 LYS A N 1
ATOM 1376 C CA . LYS A 1 172 ? -21.959 11.648 7.845 1.00 81.44 172 LYS A CA 1
ATOM 1377 C C . LYS A 1 172 ? -20.654 12.125 8.478 1.00 81.44 172 LYS A C 1
ATOM 1379 O O . LYS A 1 172 ? -19.954 11.341 9.118 1.00 81.44 172 LYS A O 1
ATOM 1384 N N . ARG A 1 173 ? -20.338 13.399 8.267 1.00 85.94 173 ARG A N 1
ATOM 1385 C CA . ARG A 1 173 ? -19.189 14.082 8.861 1.00 85.94 173 ARG A CA 1
ATOM 1386 C C . ARG A 1 173 ? -19.702 15.088 9.876 1.00 85.94 173 ARG A C 1
ATOM 1388 O O . ARG A 1 173 ? -20.764 15.677 9.674 1.00 85.94 173 ARG A O 1
ATOM 1395 N N . ASN A 1 174 ? -18.947 15.266 10.945 1.00 87.25 174 ASN A N 1
ATOM 1396 C CA . ASN A 1 174 ? -19.171 16.343 11.894 1.00 87.25 174 ASN A CA 1
ATOM 1397 C C . ASN A 1 174 ? -18.764 17.687 11.259 1.00 87.25 174 ASN A C 1
ATOM 1399 O O . ASN A 1 174 ? -18.089 17.724 10.227 1.00 87.25 174 ASN A O 1
ATOM 1403 N N . ASN A 1 175 ? -19.152 18.800 11.887 1.00 89.81 175 ASN A N 1
ATOM 1404 C CA . ASN A 1 175 ? -18.873 20.150 11.377 1.00 89.81 175 ASN A CA 1
ATOM 1405 C C . ASN A 1 175 ? -17.370 20.466 11.258 1.00 89.81 175 ASN A C 1
ATOM 1407 O O . ASN A 1 175 ? -16.983 21.335 10.485 1.00 89.81 175 ASN A O 1
ATOM 1411 N N . ASP A 1 176 ? -16.525 19.755 12.003 1.00 90.56 176 ASP A N 1
ATOM 1412 C CA . ASP A 1 176 ? -15.062 19.854 11.985 1.00 90.56 176 ASP A CA 1
ATOM 1413 C C . ASP A 1 176 ? -14.397 18.876 10.990 1.00 90.56 176 ASP A C 1
ATOM 1415 O O . ASP A 1 176 ? -13.192 18.650 11.050 1.00 90.56 176 ASP A O 1
ATOM 1419 N N . ASN A 1 177 ? -15.172 18.286 10.070 1.00 83.81 177 ASN A N 1
ATOM 1420 C CA . ASN A 1 177 ? -14.747 17.256 9.114 1.00 83.81 177 ASN A CA 1
ATOM 1421 C C . ASN A 1 177 ? -14.268 15.935 9.740 1.00 83.81 177 ASN A C 1
ATOM 1423 O O . ASN A 1 177 ? -13.667 15.113 9.044 1.00 83.81 177 ASN A O 1
ATOM 1427 N N . THR A 1 178 ? -14.572 15.677 11.013 1.00 85.69 178 THR A N 1
ATOM 1428 C CA . THR A 1 178 ? -14.291 14.378 11.635 1.00 85.69 178 THR A CA 1
ATOM 1429 C C . THR A 1 178 ? -15.397 13.359 11.356 1.00 85.69 178 THR A C 1
ATOM 1431 O O . THR A 1 178 ? -16.546 13.702 11.060 1.00 85.69 178 THR A O 1
ATOM 1434 N N . ILE A 1 179 ? -15.044 12.074 11.438 1.00 84.44 179 ILE A N 1
ATOM 1435 C CA . ILE A 1 179 ? -15.990 10.956 11.386 1.00 84.44 179 ILE A CA 1
ATOM 1436 C C . ILE A 1 179 ? -15.965 10.279 12.754 1.00 84.44 179 ILE A C 1
ATOM 1438 O O . ILE A 1 179 ? -14.944 9.720 13.148 1.00 84.44 179 ILE A O 1
ATOM 1442 N N . SER A 1 180 ? -17.099 10.298 13.451 1.00 84.00 180 SER A N 1
ATOM 1443 C CA . SER A 1 180 ? -17.278 9.589 14.719 1.00 84.00 180 SER A CA 1
ATOM 1444 C C . SER A 1 180 ? -18.114 8.334 14.504 1.00 84.00 180 SER A C 1
ATOM 1446 O O . SER A 1 180 ? -19.155 8.374 13.849 1.00 84.00 180 SER A O 1
ATOM 1448 N N . PHE A 1 181 ? -17.681 7.219 15.079 1.00 80.50 181 PHE A N 1
ATOM 1449 C CA . PHE A 1 181 ? -18.448 5.980 15.124 1.00 80.50 181 PHE A CA 1
ATOM 1450 C C . PHE A 1 181 ? -18.249 5.310 16.479 1.00 80.50 181 PHE A C 1
ATOM 1452 O O . PHE A 1 181 ? -17.188 5.419 17.095 1.00 80.50 181 PHE A O 1
ATOM 1459 N N . THR A 1 182 ? -19.291 4.638 16.955 1.00 75.38 182 THR A N 1
ATOM 1460 C CA . THR A 1 182 ? -19.249 3.902 18.214 1.00 75.38 182 THR A CA 1
ATOM 1461 C C . THR A 1 182 ? -19.017 2.436 17.919 1.00 75.38 182 THR A C 1
ATOM 1463 O O . THR A 1 182 ? -19.753 1.815 17.156 1.00 75.38 182 THR A O 1
ATOM 1466 N N . ILE A 1 183 ? -17.997 1.882 18.561 1.00 67.56 183 ILE A N 1
ATOM 1467 C CA . ILE A 1 183 ? -17.734 0.451 18.542 1.00 67.56 183 ILE A CA 1
ATOM 1468 C C . ILE A 1 183 ? -18.669 -0.168 19.574 1.00 67.56 183 ILE A C 1
ATOM 1470 O O . ILE A 1 183 ? -18.392 -0.167 20.774 1.00 67.56 183 ILE A O 1
ATOM 1474 N N . HIS A 1 184 ? -19.822 -0.649 19.122 1.00 63.59 184 HIS A N 1
ATOM 1475 C CA . HIS A 1 184 ? -20.647 -1.494 19.967 1.00 63.59 184 HIS A CA 1
ATOM 1476 C C . HIS A 1 184 ? -19.973 -2.858 20.009 1.00 63.59 184 HIS A C 1
ATOM 1478 O O . HIS A 1 184 ? -19.903 -3.535 18.989 1.00 63.59 184 HIS A O 1
ATOM 1484 N N . ARG A 1 185 ? -19.473 -3.267 21.181 1.00 55.28 185 ARG A N 1
ATOM 1485 C CA . ARG A 1 185 ? -19.103 -4.664 21.418 1.00 55.28 185 ARG A CA 1
ATOM 1486 C C . ARG A 1 185 ? -20.367 -5.485 21.172 1.00 55.28 185 ARG A C 1
ATOM 1488 O O . ARG A 1 185 ? -21.217 -5.552 22.061 1.00 55.28 185 ARG A O 1
ATOM 1495 N N . GLN A 1 186 ? -20.546 -6.040 19.972 1.00 50.25 186 GLN A N 1
ATOM 1496 C CA . GLN A 1 186 ? -21.614 -7.002 19.760 1.00 50.25 186 GLN A CA 1
ATOM 1497 C C . GLN A 1 186 ? -21.345 -8.133 20.746 1.00 50.25 186 GLN A C 1
ATOM 1499 O O . GLN A 1 186 ? -20.313 -8.801 20.705 1.00 50.25 186 GLN A O 1
ATOM 1504 N N . ARG A 1 187 ? -22.250 -8.289 21.712 1.00 43.47 187 ARG A N 1
ATOM 1505 C CA . ARG A 1 187 ? -22.274 -9.447 22.592 1.00 43.47 187 ARG A CA 1
ATOM 1506 C C . ARG A 1 187 ? -22.546 -10.662 21.703 1.00 43.47 187 ARG A C 1
ATOM 1508 O O . ARG A 1 187 ? -23.700 -11.033 21.520 1.00 43.47 187 ARG A O 1
ATOM 1515 N N . GLN A 1 188 ? -21.499 -11.327 21.215 1.00 44.06 188 GLN A N 1
ATOM 1516 C CA . GLN A 1 188 ? -21.602 -12.744 20.839 1.00 44.06 188 GLN A CA 1
ATOM 1517 C C . GLN A 1 188 ? -22.219 -13.560 21.994 1.00 44.06 188 GLN A C 1
ATOM 1519 O O . GLN A 1 188 ? -23.010 -14.469 21.758 1.00 44.06 188 GLN A O 1
ATOM 1524 N N . LEU A 1 189 ? -22.019 -13.102 23.237 1.00 44.56 189 LEU A N 1
ATOM 1525 C CA . LEU A 1 189 ? -22.675 -13.610 24.440 1.00 44.56 189 LEU A CA 1
ATOM 1526 C C . LEU A 1 189 ? -24.215 -13.619 24.370 1.00 44.56 189 LEU A C 1
ATOM 1528 O O . LEU A 1 189 ? -24.825 -14.513 24.942 1.00 44.56 189 LEU A O 1
ATOM 1532 N N . GLU A 1 190 ? -24.882 -12.683 23.686 1.00 40.47 190 GLU A N 1
ATOM 1533 C CA . GLU A 1 190 ? -26.357 -12.669 23.636 1.00 40.47 190 GLU A CA 1
ATOM 1534 C C . GLU A 1 190 ? -26.931 -13.664 22.628 1.00 40.47 190 GLU A C 1
ATOM 1536 O O . GLU A 1 190 ? -27.993 -14.231 22.889 1.00 40.47 190 GLU A O 1
ATOM 1541 N N . LYS A 1 191 ? -26.231 -13.922 21.514 1.00 42.88 191 LYS A N 1
ATOM 1542 C CA . LYS A 1 191 ? -26.640 -14.960 20.557 1.00 42.88 191 LYS A CA 1
ATOM 1543 C C . LYS A 1 191 ? -26.429 -16.351 21.146 1.00 42.88 191 LYS A C 1
ATOM 1545 O O . LYS A 1 191 ? -27.357 -17.148 21.102 1.00 42.88 191 LYS A O 1
ATOM 1550 N N . GLU A 1 192 ? -25.291 -16.633 21.774 1.00 46.59 192 GLU A N 1
ATOM 1551 C CA . GLU A 1 192 ? -25.057 -17.942 22.404 1.00 46.59 192 GLU A CA 1
ATOM 1552 C C . GLU A 1 192 ? -26.001 -18.193 23.586 1.00 46.59 192 GLU A C 1
ATOM 1554 O O . GLU A 1 192 ? -26.574 -19.277 23.697 1.00 46.59 192 GLU A O 1
ATOM 1559 N N . THR A 1 193 ? -26.266 -17.170 24.407 1.00 44.88 193 THR A N 1
ATOM 1560 C CA . THR A 1 193 ? -27.205 -17.294 25.532 1.00 44.88 193 THR A CA 1
ATOM 1561 C C . THR A 1 193 ? -28.642 -17.495 25.039 1.00 44.88 193 THR A C 1
ATOM 1563 O O . THR A 1 193 ? -29.315 -18.404 25.519 1.00 44.88 193 THR A O 1
ATOM 1566 N N . LYS A 1 194 ? -29.123 -16.732 24.042 1.00 43.78 194 LYS A N 1
ATOM 1567 C CA . LYS A 1 194 ? -30.476 -16.942 23.484 1.00 43.78 194 LYS A CA 1
ATOM 1568 C C . LYS A 1 194 ? -30.637 -18.312 22.835 1.00 43.78 194 LYS A C 1
ATOM 1570 O O . LYS A 1 194 ? -31.610 -18.996 23.129 1.00 43.78 194 LYS A O 1
ATOM 1575 N N . THR A 1 195 ? -29.660 -18.745 22.038 1.00 51.53 195 THR A N 1
ATOM 1576 C CA . THR A 1 195 ? -29.732 -20.049 21.361 1.00 51.53 195 THR A CA 1
ATOM 1577 C C . THR A 1 195 ? -29.727 -21.195 22.377 1.00 51.53 195 THR A C 1
ATOM 1579 O O . THR A 1 195 ? -30.464 -22.162 22.214 1.00 51.53 195 THR A O 1
ATOM 1582 N N . HIS A 1 196 ? -28.962 -21.077 23.469 1.00 45.97 196 HIS A N 1
ATOM 1583 C CA . HIS A 1 196 ? -28.932 -22.087 24.526 1.00 45.97 196 HIS A CA 1
ATOM 1584 C C . HIS A 1 196 ? -30.228 -22.120 25.358 1.00 45.97 196 HIS A C 1
ATOM 1586 O O . HIS A 1 196 ? -30.689 -23.204 25.705 1.00 45.97 196 HIS A O 1
ATOM 1592 N N . TYR A 1 197 ? -30.850 -20.975 25.665 1.00 51.47 197 TYR A N 1
ATOM 1593 C CA . TYR A 1 197 ? -32.142 -20.950 26.370 1.00 51.47 197 TYR A CA 1
ATOM 1594 C C . TYR A 1 197 ? -33.293 -21.475 25.494 1.00 51.47 197 TYR A C 1
ATOM 1596 O O . TYR A 1 197 ? -34.086 -22.286 25.964 1.00 51.47 197 TYR A O 1
ATOM 1604 N N . GLU A 1 198 ? -33.333 -21.116 24.209 1.00 53.38 198 GLU A N 1
ATOM 1605 C CA . GLU A 1 198 ? -34.350 -21.591 23.255 1.00 53.38 198 GLU A CA 1
ATOM 1606 C C . GLU A 1 198 ? -34.197 -23.100 22.940 1.00 53.38 198 GLU A C 1
ATOM 1608 O O . GLU A 1 198 ? -35.188 -23.825 22.799 1.00 53.38 198 GLU A O 1
ATOM 1613 N N . LEU A 1 199 ? -32.964 -23.626 22.907 1.00 49.09 199 LEU A N 1
ATOM 1614 C CA . LEU A 1 199 ? -32.684 -25.068 22.775 1.00 49.09 199 LEU A CA 1
ATOM 1615 C C . LEU A 1 199 ? -33.032 -25.876 24.034 1.00 49.09 199 LEU A C 1
ATOM 1617 O O . LEU A 1 199 ? -33.351 -27.061 23.929 1.00 49.09 199 LEU A O 1
ATOM 1621 N N . VAL A 1 200 ? -32.953 -25.265 25.218 1.00 53.12 200 VAL A N 1
ATOM 1622 C CA . VAL A 1 200 ? -33.351 -25.905 26.480 1.00 53.12 200 VAL A CA 1
ATOM 1623 C C . VAL A 1 200 ? -34.874 -25.889 26.628 1.00 53.12 200 VAL A C 1
ATOM 1625 O O . VAL A 1 200 ? -35.443 -26.920 26.975 1.00 53.12 200 VAL A O 1
ATOM 1628 N N . GLU A 1 201 ? -35.552 -24.788 26.289 1.00 52.84 201 GLU A N 1
ATOM 1629 C CA . GLU A 1 201 ? -37.021 -24.711 26.333 1.00 52.84 201 GLU A CA 1
ATOM 1630 C C . GLU A 1 201 ? -37.701 -25.630 25.309 1.00 52.84 201 GLU A C 1
ATOM 1632 O O . GLU A 1 201 ? -38.685 -26.288 25.637 1.00 52.84 201 GLU A O 1
ATOM 1637 N N . SER A 1 202 ? -37.146 -25.766 24.100 1.00 47.41 202 SER A N 1
ATOM 1638 C CA . SER A 1 202 ? -37.685 -26.671 23.067 1.00 47.41 202 SER A CA 1
ATOM 1639 C C . SER A 1 202 ? -37.470 -28.165 23.349 1.00 47.41 202 SER A C 1
ATOM 1641 O O . SER A 1 202 ? -38.090 -29.005 22.695 1.00 47.41 202 SER A O 1
ATOM 1643 N N . LYS A 1 203 ? -36.619 -28.516 24.324 1.00 49.84 203 LYS A N 1
ATOM 1644 C CA . LYS A 1 203 ? -36.382 -29.900 24.772 1.00 49.84 203 LYS A CA 1
ATOM 1645 C C . LYS A 1 203 ? -37.116 -30.262 26.066 1.00 49.84 203 LYS A C 1
ATOM 1647 O O . LYS A 1 203 ? -36.991 -31.400 26.521 1.00 49.84 203 LYS A O 1
ATOM 1652 N N . LEU A 1 204 ? -37.880 -29.342 26.659 1.00 43.69 204 LEU A N 1
ATOM 1653 C CA . LEU A 1 204 ? -38.692 -29.644 27.837 1.00 43.69 204 LEU A CA 1
ATOM 1654 C C . LEU A 1 204 ? -39.973 -30.390 27.416 1.00 43.69 204 LEU A C 1
ATOM 1656 O O . LEU A 1 204 ? -40.722 -29.890 26.575 1.00 43.69 204 LEU A O 1
ATOM 1660 N N . PRO A 1 205 ? -40.255 -31.583 27.976 1.00 42.84 205 PRO A N 1
ATOM 1661 C CA . PRO A 1 205 ? -41.474 -32.312 27.664 1.00 42.84 205 PRO A CA 1
ATOM 1662 C C . PRO A 1 205 ? -42.696 -31.502 28.102 1.00 42.84 205 PRO A C 1
ATOM 1664 O O . PRO A 1 205 ? -42.808 -31.091 29.256 1.00 42.84 205 PRO A O 1
ATOM 1667 N N . SER A 1 206 ? -43.636 -31.299 27.180 1.00 50.38 206 SER A N 1
ATOM 1668 C CA . SER A 1 206 ? -44.817 -30.444 27.343 1.00 50.38 206 SER A CA 1
ATOM 1669 C C . SER A 1 206 ? -45.877 -30.989 28.308 1.00 50.38 206 SER A C 1
ATOM 1671 O O . SER A 1 206 ? -47.040 -30.605 28.206 1.00 50.38 206 SER A O 1
ATOM 1673 N N . ASN A 1 207 ? -45.537 -31.911 29.213 1.00 50.59 207 ASN A N 1
ATOM 1674 C CA . ASN A 1 207 ? -46.523 -32.471 30.128 1.00 50.59 207 ASN A CA 1
ATOM 1675 C C . ASN A 1 207 ? -45.903 -33.186 31.339 1.00 50.59 207 ASN A C 1
ATOM 1677 O O . ASN A 1 207 ? -45.776 -34.405 31.335 1.00 50.59 207 ASN A O 1
ATOM 1681 N N . THR A 1 208 ? -45.581 -32.453 32.404 1.00 42.09 208 THR A N 1
ATOM 1682 C CA . THR A 1 208 ? -45.607 -33.003 33.772 1.00 42.09 208 THR A CA 1
ATOM 1683 C C . THR A 1 208 ? -45.977 -31.885 34.739 1.00 42.09 208 THR A C 1
ATOM 1685 O O . THR A 1 208 ? -45.196 -30.958 34.953 1.00 42.09 208 THR A O 1
ATOM 1688 N N . GLY A 1 209 ? -47.186 -31.953 35.294 1.00 43.97 209 GLY A N 1
ATOM 1689 C CA . GLY A 1 209 ? -47.736 -30.989 36.247 1.00 43.97 209 GLY A CA 1
ATOM 1690 C C . GLY A 1 209 ? -47.127 -31.081 37.646 1.00 43.97 209 GLY A C 1
ATOM 1691 O O . GLY A 1 209 ? -47.862 -31.271 38.607 1.00 43.97 209 GLY A O 1
ATOM 1692 N N . ASP A 1 210 ? -45.809 -30.934 37.772 1.00 48.50 210 ASP A N 1
ATOM 1693 C CA . ASP A 1 210 ? -45.146 -30.880 39.075 1.00 48.50 210 ASP A CA 1
ATOM 1694 C C . ASP A 1 210 ? -44.248 -29.636 39.167 1.00 48.50 210 ASP A C 1
ATOM 1696 O O . ASP A 1 210 ? -43.133 -29.583 38.638 1.00 48.50 210 ASP A O 1
ATOM 1700 N N . SER A 1 211 ? -44.768 -28.591 39.819 1.00 50.84 211 SER A N 1
ATOM 1701 C CA . SER A 1 211 ? -44.108 -27.286 39.967 1.00 50.84 211 SER A CA 1
ATOM 1702 C C . SER A 1 211 ? -42.807 -27.351 40.777 1.00 50.84 211 SER A C 1
ATOM 1704 O O . SER A 1 211 ? -42.023 -26.405 40.753 1.00 50.84 211 SER A O 1
ATOM 1706 N N . SER A 1 212 ? -42.535 -28.469 41.458 1.00 50.16 212 SER A N 1
ATOM 1707 C CA . SER A 1 212 ? -41.362 -28.637 42.322 1.00 50.16 212 SER A CA 1
ATOM 1708 C C . SER A 1 212 ? -40.036 -28.801 41.560 1.00 50.16 212 SER A C 1
ATOM 1710 O O . SER A 1 212 ? -38.968 -28.484 42.094 1.00 50.16 212 SER A O 1
ATOM 1712 N N . VAL A 1 213 ? -40.078 -29.248 40.298 1.00 46.78 213 VAL A N 1
ATOM 1713 C CA . VAL A 1 213 ? -38.879 -29.459 39.463 1.00 46.78 213 VAL A CA 1
ATOM 1714 C C . VAL A 1 213 ? -38.411 -28.152 38.815 1.00 46.78 213 VAL A C 1
ATOM 1716 O O . VAL A 1 213 ? -37.210 -27.878 38.771 1.00 46.78 213 VAL A O 1
ATOM 1719 N N . LEU A 1 214 ? -39.351 -27.303 38.384 1.00 48.81 214 LEU A N 1
ATOM 1720 C CA . LEU A 1 214 ? -39.055 -25.995 37.787 1.00 48.81 214 LEU A CA 1
ATOM 1721 C C . LEU A 1 214 ? -38.398 -25.037 38.795 1.00 48.81 214 LEU A C 1
ATOM 1723 O O . LEU A 1 214 ? -37.455 -24.329 38.437 1.00 48.81 214 LEU A O 1
ATOM 1727 N N . ASP A 1 215 ? -38.819 -25.069 40.062 1.00 53.66 215 ASP A N 1
ATOM 1728 C CA . ASP A 1 215 ? -38.216 -24.254 41.127 1.00 53.66 215 ASP A CA 1
ATOM 1729 C C . ASP A 1 215 ? -36.806 -24.730 41.514 1.00 53.66 215 ASP A C 1
ATOM 1731 O O . ASP A 1 215 ? -35.919 -23.910 41.768 1.00 53.66 215 ASP A O 1
ATOM 1735 N N . LYS A 1 216 ? -36.549 -26.046 41.471 1.00 52.03 216 LYS A N 1
ATOM 1736 C CA . LYS A 1 216 ? -35.200 -26.611 41.659 1.00 52.03 216 LYS A CA 1
ATOM 1737 C C . LYS A 1 216 ? -34.251 -26.273 40.510 1.00 52.03 216 LYS A C 1
ATOM 1739 O O . LYS A 1 216 ? -33.079 -26.016 40.754 1.00 52.03 216 LYS A O 1
ATOM 1744 N N . MET A 1 217 ? -34.727 -26.232 39.267 1.00 45.81 217 MET A N 1
ATOM 1745 C CA . MET A 1 217 ? -33.878 -25.864 38.127 1.00 45.81 217 MET A CA 1
ATOM 1746 C C . MET A 1 217 ? -33.571 -24.361 38.087 1.00 45.81 217 MET A C 1
ATOM 1748 O O . MET A 1 217 ? -32.450 -23.970 37.763 1.00 45.81 217 MET A O 1
ATOM 1752 N N . ARG A 1 218 ? -34.514 -23.506 38.509 1.00 52.31 218 ARG A N 1
ATOM 1753 C CA . ARG A 1 218 ? -34.280 -22.058 38.661 1.00 52.31 218 ARG A CA 1
ATOM 1754 C C . ARG A 1 218 ? -33.279 -21.719 39.768 1.00 52.31 218 ARG A C 1
ATOM 1756 O O . ARG A 1 218 ? -32.604 -20.698 39.659 1.00 52.31 218 ARG A O 1
ATOM 1763 N N . SER A 1 219 ? -33.147 -22.552 40.804 1.00 52.44 219 SER A N 1
ATOM 1764 C CA . SER A 1 219 ? -32.156 -22.341 41.871 1.00 52.44 219 SER A CA 1
ATOM 1765 C C . SER A 1 219 ? -30.732 -22.779 41.499 1.00 52.44 219 SER A C 1
ATOM 1767 O O . SER A 1 219 ? -29.783 -22.312 42.129 1.00 52.44 219 SER A O 1
ATOM 1769 N N . MET A 1 220 ? -30.575 -23.627 40.472 1.00 47.34 220 MET A N 1
ATOM 1770 C CA . MET A 1 220 ? -29.280 -24.121 39.976 1.00 47.34 220 MET A CA 1
ATOM 1771 C C . MET A 1 220 ? -28.695 -23.275 38.835 1.00 47.34 220 MET A C 1
ATOM 1773 O O . MET A 1 220 ? -27.515 -23.418 38.513 1.00 47.34 220 MET A O 1
ATOM 1777 N N . ALA A 1 221 ? -29.486 -22.382 38.232 1.00 42.66 221 ALA A N 1
ATOM 1778 C CA . ALA A 1 221 ? -28.987 -21.446 37.232 1.00 42.66 221 ALA A CA 1
ATOM 1779 C C . ALA A 1 221 ? -28.018 -20.430 37.879 1.00 42.66 221 ALA A C 1
ATOM 1781 O O . ALA A 1 221 ? -28.335 -19.868 38.936 1.00 42.66 221 ALA A O 1
ATOM 1782 N N . PRO A 1 222 ? -26.847 -20.162 37.271 1.00 37.97 222 PRO A N 1
ATOM 1783 C CA . PRO A 1 222 ? -25.885 -19.215 37.815 1.00 37.97 222 PRO A CA 1
ATOM 1784 C C . PRO A 1 222 ? -26.525 -17.826 37.895 1.00 37.97 222 PRO A C 1
ATOM 1786 O O . PRO A 1 222 ? -26.924 -17.244 36.885 1.00 37.97 222 PRO A O 1
ATOM 1789 N N . LYS A 1 223 ? -26.657 -17.292 39.116 1.00 43.91 223 LYS A N 1
ATOM 1790 C CA . LYS A 1 223 ? -27.165 -15.931 39.314 1.00 43.91 223 LYS A CA 1
ATOM 1791 C C . LYS A 1 223 ? -26.214 -14.947 38.629 1.00 43.91 223 LYS A C 1
ATOM 1793 O O . LYS A 1 223 ? -25.000 -15.106 38.768 1.00 43.91 223 LYS A O 1
ATOM 1798 N N . PRO A 1 224 ? -26.733 -13.914 37.943 1.00 37.38 224 PRO A N 1
ATOM 1799 C CA . PRO A 1 224 ? -25.890 -12.897 37.339 1.00 37.38 224 PRO A CA 1
ATOM 1800 C C . PRO A 1 224 ? -25.028 -12.264 38.432 1.00 37.38 224 PRO A C 1
ATOM 1802 O O . PRO A 1 224 ? -25.546 -11.654 39.372 1.00 37.38 224 PRO A O 1
ATOM 1805 N N . GLN A 1 225 ? -23.709 -12.440 38.329 1.00 40.25 225 GLN A N 1
ATOM 1806 C CA . GLN A 1 225 ? -22.762 -11.706 39.155 1.00 40.25 225 GLN A CA 1
ATOM 1807 C C . GLN A 1 225 ? -22.969 -10.223 38.852 1.00 40.25 225 GLN A C 1
ATOM 1809 O O . GLN A 1 225 ? -22.701 -9.754 37.745 1.00 40.25 225 GLN A O 1
ATOM 1814 N N . ARG A 1 226 ? -23.503 -9.483 39.831 1.00 37.56 226 ARG A N 1
ATOM 1815 C CA . ARG A 1 226 ? -23.467 -8.021 39.806 1.00 37.56 226 ARG A CA 1
ATOM 1816 C C . ARG A 1 226 ? -22.004 -7.627 39.660 1.00 37.56 226 ARG A C 1
ATOM 1818 O O . ARG A 1 226 ? -21.196 -7.992 40.511 1.00 37.56 226 ARG A O 1
ATOM 1825 N N . ALA A 1 227 ? -21.689 -6.911 38.585 1.00 36.28 227 ALA A N 1
ATOM 1826 C CA . ALA A 1 227 ? -20.398 -6.270 38.418 1.00 36.28 227 ALA A CA 1
ATOM 1827 C C . ALA A 1 227 ? -20.103 -5.461 39.686 1.00 36.28 227 ALA A C 1
ATOM 1829 O O . ALA A 1 227 ? -20.863 -4.556 40.042 1.00 36.28 227 ALA A O 1
ATOM 1830 N N . ALA A 1 228 ? -19.049 -5.853 40.399 1.00 34.56 228 ALA A N 1
ATOM 1831 C CA . ALA A 1 228 ? -18.523 -5.078 41.502 1.00 34.56 228 ALA A CA 1
ATOM 1832 C C . ALA A 1 228 ? -18.000 -3.765 40.918 1.00 34.56 228 ALA A C 1
ATOM 1834 O O . ALA A 1 228 ? -17.110 -3.756 40.072 1.00 34.56 228 ALA A O 1
ATOM 1835 N N . THR A 1 229 ? -18.609 -2.662 41.334 1.00 37.81 229 THR A N 1
ATOM 1836 C CA . THR A 1 229 ? -18.036 -1.332 41.180 1.00 37.81 229 THR A CA 1
ATOM 1837 C C . THR A 1 229 ? -16.842 -1.214 42.120 1.00 37.81 229 THR A C 1
ATOM 1839 O O . THR A 1 229 ? -17.028 -1.207 43.339 1.00 37.81 229 THR A O 1
ATOM 1842 N N . SER A 1 230 ? -15.649 -1.104 41.545 1.00 38.38 230 SER A N 1
ATOM 1843 C CA . SER A 1 230 ? -14.469 -0.472 42.142 1.00 38.38 230 SER A CA 1
ATOM 1844 C C . SER A 1 230 ? -13.593 0.070 41.026 1.00 38.38 230 SER A C 1
ATOM 1846 O O . SER A 1 230 ? -13.221 -0.762 40.166 1.00 38.38 230 SER A O 1
#

Foldseek 3Di:
DVLQVVLVVCLPVQCPPVPDQDAPVRLVVSQLSNQCLVVLLVCLCVVLVHDDDVVCVVQVLNVLLSSLLSLLLQLVCLLQCVVVCLVVVNPSGQQVSQCVVPVDDSVVSSVVSVVVSVVSVVSNVVSLVCVVVRDPPDDPSNSVSSNVSSVCSSVVSVCCSCVPPNGNVPQDADPVRHHDDDNDPPPPVVVVVVVVVVVVVVPDPPDDPDVPVVVVVVVPPDDPPDPDDD

Sequence (230 aa):
MLRYISSLTNVDSLFKDDQEVPSIKKYWERREATAGAFCVIATIPFAYGVDVDKSVYDNPVMYELWRHASSFVHISNDMFSFRKELMDDQYENLIPVLMLNYNINCNVAMQKGYDFLRIEAIGLRLSIEMLPSSSETLSPAVSNAFIRGCFDTAMDLAHWSYSGARYLKGCKRNNDNTISFTIHRQRQLEKETKTHYELVESKLPSNTGDSSVLDKMRSMAPKPQRAATS

Organism: NCBI:txid2839758

Secondary structure (DSSP, 8-state):
-HHHHHHGGGGGGGS-STT-PPPHHHHHHHHHHS-HHHHHHTTHHHHHT----HHHHS-HHHHHHHHHHHHHHHHHHHHHHHHHHHHTT---SHHHHHHHHHT--HHHHHHHHHHHHHHHHHHHHHHHHHHHHH-TT--HHHHHHHHHHHHHHHHHHHHHHHHSTTTTTT----TTS----------HHHHHHHHHHHHHHTTS-S----HHHHHHHHHHSPP--PPP--

InterPro domains:
  IPR008949 Isoprenoid synthase domain superfamily [G3DSA:1.10.600.10] (1-179)
  IPR008949 Isoprenoid synthase domain superfamily [SSF48576] (17-162)
  IPR034686 Terpene cyclase-like 2 [PTHR35201] (16-126)

pLDDT: mean 80.15, std 18.94, range [34.56, 98.12]